Protein AF-A0A6A6KPQ3-F1 (afdb_monomer_lite)

Organism: Hevea brasiliensis (NCBI:txid3981)

InterPro domains:
  IPR010733 Domain of unknown function DUF1308 [PF07000] (27-193)

pLDDT: mean 92.21, std 10.43, range [40.44, 98.69]

Radius of gyration: 16.88 Å; chains: 1; bounding box: 42×34×47 Å

Sequence (196 aa):
MEEDGLCSLISRLNLWSPKVKPDGDLINFDTTALIALVSGISNGCSEKLLATPEIELRQRFKGNFEFVIAQVLSEIQNPIHAELAGVISGKRGMICESVLVEFKELVSLCGGPNEKLRADKILKHLMVVPDSPSERMMWLPTTRKLALKNKVVFGTGDHWHAPTLTANMAFVRAVSQTGMSLSTIAHRPRALTGDY

Foldseek 3Di:
DQPPLLVLLLVQADADDPPDPLPDFEAEEALQNLCLSLAPLLRPCLVVLVVDDLVVLCVLCPVCSVVQNVSSVVCVVPRQSVVCSVVRGPHQYEYEPLRLVVNVVQCVVQNAPRSVVSSVVNVVRYHYDYQDFAPVLVPDDDDPQSHPSVSSRQRVCVVSVHAYEDQSVSNQVVCVVVVDHGRYDHDHGHHHPNND

Structure (mmCIF, N/CA/C/O backbone):
data_AF-A0A6A6KPQ3-F1
#
_entry.id   AF-A0A6A6KPQ3-F1
#
loop_
_atom_site.group_PDB
_atom_site.id
_atom_site.type_symbol
_atom_site.label_atom_id
_atom_site.label_alt_id
_atom_site.label_comp_id
_atom_site.label_asym_id
_atom_site.label_entity_id
_atom_site.label_seq_id
_atom_site.pdbx_PDB_ins_code
_atom_site.Cartn_x
_atom_site.Cartn_y
_atom_site.Cartn_z
_atom_site.occupancy
_atom_site.B_iso_or_equiv
_atom_site.auth_seq_id
_atom_site.auth_comp_id
_atom_site.auth_asym_id
_atom_site.auth_atom_id
_atom_site.pdbx_PDB_model_num
ATOM 1 N N . MET A 1 1 ? -5.631 -7.765 23.197 1.00 40.44 1 MET A N 1
ATOM 2 C CA . MET A 1 1 ? -4.966 -8.700 22.263 1.00 40.44 1 MET A CA 1
ATOM 3 C C . MET A 1 1 ? -5.398 -8.291 20.865 1.00 40.44 1 MET A C 1
ATOM 5 O O . MET A 1 1 ? -6.446 -8.725 20.426 1.00 40.44 1 MET A O 1
ATOM 9 N N . GLU A 1 2 ? -4.666 -7.380 20.226 1.00 48.72 2 GLU A N 1
ATOM 10 C CA . GLU A 1 2 ? -5.028 -6.795 18.913 1.00 48.72 2 GLU A CA 1
ATOM 11 C C . GLU A 1 2 ? -3.843 -6.819 17.922 1.00 48.72 2 GLU A C 1
ATOM 13 O O . GLU A 1 2 ? -3.918 -6.271 16.829 1.00 48.72 2 GLU A O 1
ATOM 18 N N . GLU A 1 3 ? -2.738 -7.488 18.274 1.00 52.97 3 GLU A N 1
ATOM 19 C CA . GLU A 1 3 ? -1.527 -7.571 17.439 1.00 52.97 3 GLU A CA 1
ATOM 20 C C . GLU A 1 3 ? -1.538 -8.723 16.412 1.00 52.97 3 GLU A C 1
ATOM 22 O O . GLU A 1 3 ? -0.592 -8.850 15.639 1.00 52.97 3 GLU A O 1
ATOM 27 N N . ASP A 1 4 ? -2.565 -9.575 16.366 1.00 68.31 4 ASP A N 1
ATOM 28 C CA . ASP A 1 4 ? -2.465 -10.892 15.709 1.00 68.31 4 ASP A CA 1
ATOM 29 C C . ASP A 1 4 ? -2.526 -10.846 14.163 1.00 68.31 4 ASP A C 1
ATOM 31 O O . ASP A 1 4 ? -1.754 -11.519 13.477 1.00 68.31 4 ASP A O 1
ATOM 35 N N . GLY A 1 5 ? -3.370 -9.980 13.585 1.00 78.81 5 GLY A N 1
ATOM 36 C CA . GLY A 1 5 ? -3.649 -9.963 12.138 1.00 78.81 5 GLY A CA 1
ATOM 37 C C . GLY A 1 5 ? -2.429 -9.658 11.260 1.00 78.81 5 GLY A C 1
ATOM 38 O O . GLY A 1 5 ? -2.031 -10.473 10.423 1.00 78.81 5 GLY A O 1
ATOM 39 N N . LEU A 1 6 ? -1.773 -8.512 11.485 1.00 85.06 6 LEU A N 1
ATOM 40 C CA . LEU A 1 6 ? -0.597 -8.124 10.699 1.00 85.06 6 LEU A CA 1
ATOM 41 C C . LEU A 1 6 ? 0.597 -9.056 10.949 1.00 85.06 6 LEU A C 1
ATOM 43 O O . LEU A 1 6 ? 1.355 -9.333 10.024 1.00 85.06 6 LEU A O 1
ATOM 47 N N . CYS A 1 7 ? 0.779 -9.562 12.172 1.00 85.25 7 CYS A N 1
ATOM 48 C CA . CYS A 1 7 ? 1.856 -10.510 12.474 1.00 85.25 7 CYS A CA 1
ATOM 49 C C . CYS A 1 7 ? 1.693 -11.821 11.708 1.00 85.25 7 CYS A C 1
ATOM 51 O O . CYS A 1 7 ? 2.654 -12.301 11.107 1.00 85.25 7 CYS A O 1
ATOM 53 N N . SER A 1 8 ? 0.474 -12.361 11.703 1.00 86.12 8 SER A N 1
ATOM 54 C CA . SER A 1 8 ? 0.101 -13.550 10.936 1.00 86.12 8 SER A CA 1
ATOM 55 C C . SER A 1 8 ? 0.274 -13.343 9.430 1.00 86.12 8 SER A C 1
ATOM 57 O O . SER A 1 8 ? 0.614 -14.267 8.697 1.00 86.12 8 SER A O 1
ATOM 59 N N . LEU A 1 9 ? 0.076 -12.117 8.949 1.00 86.19 9 LEU A N 1
ATOM 60 C CA . LEU A 1 9 ? 0.279 -11.777 7.549 1.00 86.19 9 LEU A CA 1
ATOM 61 C C . LEU A 1 9 ? 1.771 -11.654 7.202 1.00 86.19 9 LEU A C 1
ATOM 63 O O . LEU A 1 9 ? 2.228 -12.230 6.218 1.00 86.19 9 LEU A O 1
ATOM 67 N N . ILE A 1 10 ? 2.554 -10.976 8.043 1.00 87.62 10 ILE A N 1
ATOM 68 C CA . ILE A 1 10 ? 4.007 -10.838 7.880 1.00 87.62 10 ILE A CA 1
ATOM 69 C C . ILE A 1 10 ? 4.707 -12.201 7.916 1.00 87.62 10 ILE A C 1
ATOM 71 O O . ILE A 1 10 ? 5.618 -12.426 7.126 1.00 87.62 10 ILE A O 1
ATOM 75 N N . SER A 1 11 ? 4.275 -13.131 8.774 1.00 87.94 11 SER A N 1
ATOM 76 C CA . SER A 1 11 ? 4.880 -14.469 8.860 1.00 87.94 11 SER A CA 1
ATOM 77 C C . SER A 1 11 ? 4.693 -15.314 7.594 1.00 87.94 11 SER A C 1
ATOM 79 O O . SER A 1 11 ? 5.398 -16.304 7.408 1.00 87.94 11 SER A O 1
ATOM 81 N N . ARG A 1 12 ? 3.768 -14.922 6.708 1.00 87.44 12 ARG A N 1
ATOM 82 C CA . ARG A 1 12 ? 3.546 -15.561 5.404 1.00 87.44 12 ARG A CA 1
ATOM 83 C C . ARG A 1 12 ? 4.466 -15.025 4.308 1.00 87.44 12 ARG A C 1
ATOM 85 O O . ARG A 1 12 ? 4.531 -15.651 3.248 1.00 87.44 12 ARG A O 1
ATOM 92 N N . LEU A 1 13 ? 5.147 -13.898 4.536 1.00 86.88 13 LEU A N 1
ATOM 93 C CA . LEU A 1 13 ? 6.167 -13.383 3.627 1.00 86.88 13 LEU A CA 1
ATOM 94 C C . LEU A 1 13 ? 7.464 -14.167 3.807 1.00 86.88 13 LEU A C 1
ATOM 96 O O . LEU A 1 13 ? 7.941 -14.387 4.920 1.00 86.88 13 LEU A O 1
ATOM 100 N N . ASN A 1 14 ? 8.081 -14.518 2.687 1.00 85.06 14 ASN A N 1
ATOM 101 C CA . ASN A 1 14 ? 9.445 -15.011 2.699 1.00 85.06 14 ASN A CA 1
ATOM 102 C C . ASN A 1 14 ? 10.404 -13.850 2.966 1.00 85.06 14 ASN A C 1
ATOM 104 O O . ASN A 1 14 ? 10.336 -12.803 2.316 1.00 85.06 14 ASN A O 1
ATOM 108 N N . LEU A 1 15 ? 11.331 -14.056 3.902 1.00 78.19 15 LEU A N 1
ATOM 109 C CA . LEU A 1 15 ? 12.410 -13.107 4.143 1.00 78.19 15 LEU A CA 1
ATOM 110 C C . LEU A 1 15 ? 13.301 -13.005 2.905 1.00 78.19 15 LEU A C 1
ATOM 112 O O . LEU A 1 15 ? 13.610 -13.996 2.236 1.00 78.19 15 LEU A O 1
ATOM 116 N N . TRP A 1 16 ? 13.747 -11.787 2.616 1.00 70.19 16 TRP A N 1
ATOM 117 C CA . TRP A 1 16 ? 14.733 -11.576 1.573 1.00 70.19 16 TRP A CA 1
ATOM 118 C C . TRP A 1 16 ? 16.074 -12.209 1.968 1.00 70.19 16 TRP A C 1
ATOM 120 O O . TRP A 1 16 ? 16.610 -11.948 3.044 1.00 70.19 16 TRP A O 1
ATOM 130 N N . SER A 1 17 ? 16.636 -13.012 1.064 1.00 67.56 17 SER A N 1
ATOM 131 C CA . SER A 1 17 ? 17.997 -13.532 1.167 1.00 67.56 17 SER A CA 1
ATOM 132 C C . SER A 1 17 ? 18.764 -13.166 -0.105 1.00 67.56 17 SER A C 1
ATOM 134 O O . SER A 1 17 ? 18.315 -13.539 -1.192 1.00 67.56 17 SER A O 1
ATOM 136 N N . PRO A 1 18 ? 19.945 -12.522 -0.002 1.00 62.44 18 PRO A N 1
ATOM 137 C CA . PRO A 1 18 ? 20.783 -12.178 -1.158 1.00 62.44 18 PRO A CA 1
ATOM 138 C C . PRO A 1 18 ? 21.225 -13.390 -1.994 1.00 62.44 18 PRO A C 1
ATOM 140 O O . PRO A 1 18 ? 21.742 -13.229 -3.093 1.00 62.44 18 PRO A O 1
ATOM 143 N N . LYS A 1 19 ? 21.065 -14.610 -1.460 1.00 60.22 19 LYS A N 1
ATOM 144 C CA . LYS A 1 19 ? 21.479 -15.869 -2.094 1.00 60.22 19 LYS A CA 1
ATOM 145 C C . LYS A 1 19 ? 20.408 -16.485 -3.003 1.00 60.22 19 LYS A C 1
ATOM 147 O O . LYS A 1 19 ? 20.700 -17.461 -3.687 1.00 60.22 19 LYS A O 1
ATOM 152 N N . VAL A 1 20 ? 19.177 -15.968 -2.993 1.00 59.72 20 VAL A N 1
ATOM 153 C CA . VAL A 1 20 ? 18.042 -16.548 -3.729 1.00 59.72 20 VAL A CA 1
ATOM 154 C C . VAL A 1 20 ? 17.792 -15.740 -4.995 1.00 59.72 20 VAL A C 1
ATOM 156 O O . VAL A 1 20 ? 17.481 -14.550 -4.915 1.00 59.72 20 VAL A O 1
ATOM 159 N N . LYS A 1 21 ? 17.885 -16.392 -6.163 1.00 56.91 21 LYS A N 1
ATOM 160 C CA . LYS A 1 21 ? 17.572 -15.759 -7.451 1.00 56.91 21 LYS A CA 1
ATOM 161 C C . LYS A 1 21 ? 16.176 -15.111 -7.410 1.00 56.91 21 LYS A C 1
ATOM 163 O O . LYS A 1 21 ? 15.262 -15.670 -6.796 1.00 56.91 21 LYS A O 1
ATOM 168 N N . PRO A 1 22 ? 15.982 -13.942 -8.036 1.00 56.12 22 PRO A N 1
ATOM 169 C CA . PRO A 1 22 ? 14.694 -13.250 -8.090 1.00 56.12 22 PRO A CA 1
ATOM 170 C C . PRO A 1 22 ? 13.671 -13.924 -9.027 1.00 56.12 22 PRO A C 1
ATOM 172 O O . PRO A 1 22 ? 12.802 -13.247 -9.562 1.00 56.12 22 PRO A O 1
ATOM 175 N N . ASP A 1 23 ? 13.733 -15.245 -9.228 1.00 55.34 23 ASP A N 1
ATOM 176 C CA . ASP A 1 23 ? 12.750 -15.937 -10.062 1.00 55.34 23 ASP A CA 1
ATOM 177 C C . ASP A 1 23 ? 11.392 -16.002 -9.336 1.00 55.34 23 ASP A C 1
ATOM 179 O O . ASP A 1 23 ? 11.279 -16.526 -8.227 1.00 55.34 23 ASP A O 1
ATOM 183 N N . GLY A 1 24 ? 10.366 -15.425 -9.970 1.00 61.06 24 GLY A N 1
ATOM 184 C CA . GLY A 1 24 ? 8.941 -15.762 -9.826 1.00 61.06 24 GLY A CA 1
ATOM 185 C C . GLY A 1 24 ? 8.162 -15.281 -8.593 1.00 61.06 24 GLY A C 1
ATOM 186 O O . GLY A 1 24 ? 6.943 -15.146 -8.682 1.00 61.06 24 GLY A O 1
ATOM 187 N N . ASP A 1 25 ? 8.821 -14.977 -7.473 1.00 85.31 25 ASP A N 1
ATOM 188 C CA . ASP A 1 25 ? 8.142 -14.816 -6.172 1.00 85.31 25 ASP A CA 1
ATOM 189 C C . ASP A 1 25 ? 8.323 -13.436 -5.525 1.00 85.31 25 ASP A C 1
ATOM 191 O O . ASP A 1 25 ? 8.609 -13.331 -4.330 1.00 85.31 25 ASP A O 1
ATOM 195 N N . LEU A 1 26 ? 8.169 -12.362 -6.302 1.00 93.25 26 LEU A N 1
ATOM 196 C CA . LEU A 1 26 ? 8.189 -10.986 -5.797 1.00 93.25 26 LEU A CA 1
ATOM 197 C C . LEU A 1 26 ? 6.808 -10.335 -5.886 1.00 93.25 26 LEU A C 1
ATOM 199 O O . LEU A 1 26 ? 6.065 -10.561 -6.836 1.00 93.25 26 LEU A O 1
ATOM 203 N N . ILE A 1 27 ? 6.484 -9.493 -4.907 1.00 96.31 27 ILE A N 1
ATOM 204 C CA . ILE A 1 27 ? 5.380 -8.529 -4.975 1.00 96.31 27 ILE A CA 1
ATOM 205 C C . ILE A 1 27 ? 5.935 -7.144 -4.684 1.00 96.31 27 ILE A C 1
ATOM 207 O O . ILE A 1 27 ? 6.594 -6.937 -3.664 1.00 96.31 27 ILE A O 1
ATOM 211 N N . ASN A 1 28 ? 5.615 -6.195 -5.559 1.00 97.88 28 ASN A N 1
ATOM 212 C CA . ASN A 1 28 ? 5.884 -4.783 -5.339 1.00 97.88 28 ASN A CA 1
ATOM 213 C C . ASN A 1 28 ? 4.714 -4.161 -4.569 1.00 97.88 28 ASN A C 1
ATOM 215 O O . ASN A 1 28 ? 3.586 -4.153 -5.059 1.00 97.88 28 ASN A O 1
ATOM 219 N N . PHE A 1 29 ? 4.958 -3.661 -3.364 1.00 98.44 29 PHE A N 1
ATOM 220 C CA . PHE A 1 29 ? 3.943 -2.967 -2.577 1.00 98.44 29 PHE A CA 1
ATOM 221 C C . PHE A 1 29 ? 3.969 -1.485 -2.942 1.00 98.44 29 PHE A C 1
ATOM 223 O O . PHE A 1 29 ? 4.997 -0.826 -2.791 1.00 98.44 29 PHE A O 1
ATOM 230 N N . ASP A 1 30 ? 2.845 -0.940 -3.405 1.00 98.31 30 ASP A N 1
ATOM 231 C CA . ASP A 1 30 ? 2.715 0.511 -3.490 1.00 98.31 30 ASP A CA 1
ATOM 232 C C . ASP A 1 30 ? 2.373 1.118 -2.119 1.00 98.31 30 ASP A C 1
ATOM 234 O O . ASP A 1 30 ? 2.074 0.420 -1.142 1.00 98.31 30 ASP A O 1
ATOM 238 N N . THR A 1 31 ? 2.387 2.447 -2.042 1.00 98.44 31 THR A N 1
ATOM 239 C CA . THR A 1 31 ? 2.051 3.175 -0.814 1.00 98.44 31 THR A CA 1
ATOM 240 C C . THR A 1 31 ? 0.657 2.809 -0.292 1.00 98.44 31 THR A C 1
ATOM 242 O O . THR A 1 31 ? 0.463 2.674 0.914 1.00 98.44 31 THR A O 1
ATOM 245 N N . THR A 1 32 ? -0.325 2.599 -1.174 1.00 98.38 32 THR A N 1
ATOM 246 C CA . THR A 1 32 ? -1.698 2.269 -0.763 1.00 98.38 32 THR A CA 1
ATOM 247 C C . THR A 1 32 ? -1.807 0.877 -0.145 1.00 98.38 32 THR A C 1
ATOM 249 O O . THR A 1 32 ? -2.576 0.699 0.801 1.00 98.38 32 THR A O 1
ATOM 252 N N . ALA A 1 33 ? -1.001 -0.079 -0.611 1.00 98.31 33 ALA A N 1
ATOM 253 C CA . ALA A 1 33 ? -0.916 -1.416 -0.042 1.00 98.31 33 ALA A CA 1
ATOM 254 C C . ALA A 1 33 ? -0.321 -1.382 1.365 1.00 98.31 33 ALA A C 1
ATOM 256 O O . ALA A 1 33 ? -0.892 -1.970 2.283 1.00 98.31 33 ALA A O 1
ATOM 257 N N . LEU A 1 34 ? 0.771 -0.638 1.572 1.00 98.38 34 LEU A N 1
ATOM 258 C CA . LEU A 1 34 ? 1.358 -0.487 2.905 1.00 98.38 34 LEU A CA 1
ATOM 259 C C . LEU A 1 34 ? 0.383 0.177 3.885 1.00 98.38 34 LEU A C 1
ATOM 261 O O . LEU A 1 34 ? 0.208 -0.315 4.999 1.00 98.38 34 LEU A O 1
ATOM 265 N N . ILE A 1 35 ? -0.309 1.240 3.459 1.00 98.31 35 ILE A N 1
ATOM 266 C CA . ILE A 1 35 ? -1.351 1.896 4.265 1.00 98.31 35 ILE A CA 1
ATOM 267 C C . ILE A 1 35 ? -2.465 0.908 4.619 1.00 98.31 35 ILE A C 1
ATOM 269 O O . ILE A 1 35 ? -2.893 0.856 5.769 1.00 98.31 35 ILE A O 1
ATOM 273 N N . ALA A 1 36 ? -2.906 0.082 3.671 1.00 97.69 36 ALA A N 1
ATOM 274 C CA . ALA A 1 36 ? -3.923 -0.927 3.928 1.00 97.69 36 ALA A CA 1
ATOM 275 C C . ALA A 1 36 ? -3.493 -1.997 4.931 1.00 97.69 36 ALA A C 1
ATOM 277 O O . ALA A 1 36 ? -4.320 -2.428 5.734 1.00 97.69 36 ALA A O 1
ATOM 278 N N . LEU A 1 37 ? -2.218 -2.385 4.940 1.00 96.81 37 LEU A N 1
ATOM 279 C CA . LEU A 1 37 ? -1.697 -3.329 5.925 1.00 96.81 37 LEU A CA 1
ATOM 280 C C . LEU A 1 37 ? -1.682 -2.749 7.339 1.00 96.81 37 LEU A C 1
ATOM 282 O O . LEU A 1 37 ? -2.021 -3.461 8.286 1.00 96.81 37 LEU A O 1
ATOM 286 N N . VAL A 1 38 ? -1.299 -1.479 7.487 1.00 97.31 38 VAL A N 1
ATOM 287 C CA . VAL A 1 38 ? -1.055 -0.870 8.806 1.00 97.31 38 VAL A CA 1
ATOM 288 C C . VAL A 1 38 ? -2.223 -0.060 9.351 1.00 97.31 38 VAL A C 1
ATOM 290 O O . VAL A 1 38 ? -2.214 0.240 10.540 1.00 97.31 38 VAL A O 1
ATOM 293 N N . SER A 1 39 ? -3.212 0.283 8.526 1.00 96.88 39 SER A N 1
ATOM 294 C CA . SER A 1 39 ? -4.388 1.069 8.913 1.00 96.88 39 SER A CA 1
ATOM 295 C C . SER A 1 39 ? -5.098 0.486 10.132 1.00 96.88 39 SER A C 1
ATOM 297 O O . SER A 1 39 ?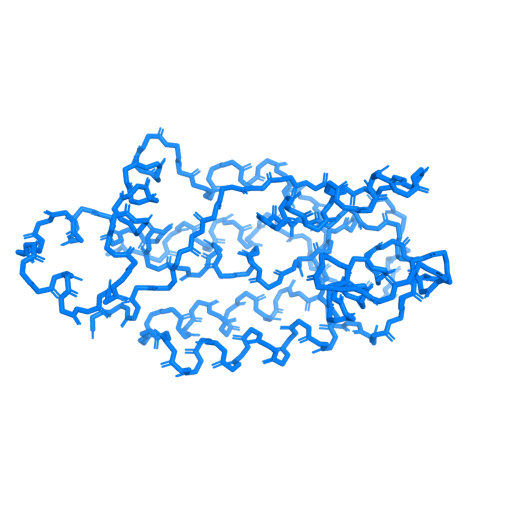 -5.300 -0.728 10.210 1.00 96.88 39 SER A O 1
ATOM 299 N N . GLY A 1 40 ? -5.545 1.346 11.047 1.00 95.81 40 GLY A N 1
ATOM 300 C CA . GLY A 1 40 ? -6.408 0.932 12.155 1.00 95.81 40 GLY A CA 1
ATOM 301 C C . GLY A 1 40 ? -7.676 0.203 11.703 1.00 95.81 40 GLY A C 1
ATOM 302 O O . GLY A 1 40 ? -8.101 -0.740 12.369 1.00 95.81 40 GLY A O 1
ATOM 303 N N . ILE A 1 41 ? -8.241 0.567 10.541 1.00 95.69 41 ILE A N 1
ATOM 304 C CA . ILE A 1 41 ? -9.431 -0.087 9.966 1.00 95.69 41 ILE A CA 1
ATOM 305 C C . ILE A 1 41 ? -9.178 -1.591 9.834 1.00 95.69 41 ILE A C 1
ATOM 307 O O . ILE A 1 41 ? -9.948 -2.391 10.363 1.00 95.69 41 ILE A O 1
ATOM 311 N N . SER A 1 42 ? -8.055 -1.952 9.209 1.00 95.69 42 SER A N 1
ATOM 312 C CA . SER A 1 42 ? -7.627 -3.332 8.952 1.00 95.69 42 SER A CA 1
ATOM 313 C C . SER A 1 42 ? -7.098 -4.066 10.188 1.00 95.69 42 SER A C 1
ATOM 315 O O . SER A 1 42 ? -6.760 -5.241 10.109 1.00 95.69 42 SER A O 1
ATOM 317 N N . ASN A 1 43 ? -6.942 -3.369 11.315 1.00 94.75 43 ASN A N 1
ATOM 318 C CA . ASN A 1 43 ? -6.285 -3.874 12.521 1.00 94.75 43 ASN A CA 1
ATOM 319 C C . ASN A 1 43 ? -7.184 -3.705 13.759 1.00 94.75 43 ASN A C 1
ATOM 321 O O . ASN A 1 43 ? -6.710 -3.341 14.830 1.00 94.75 43 ASN A O 1
ATOM 325 N N . GLY A 1 44 ? -8.489 -3.949 13.601 1.00 90.19 44 GLY A N 1
ATOM 326 C CA . GLY A 1 44 ? -9.433 -4.071 14.720 1.00 90.19 44 GLY A CA 1
ATOM 327 C C . GLY A 1 44 ? -10.177 -2.793 15.121 1.00 90.19 44 GLY A C 1
ATOM 328 O O . GLY A 1 44 ? -11.165 -2.875 15.841 1.00 90.19 44 GLY A O 1
ATOM 329 N N . CYS A 1 45 ? -9.826 -1.613 14.596 1.00 92.44 45 CYS A N 1
ATOM 330 C CA . CYS A 1 45 ? -10.509 -0.370 14.996 1.00 92.44 45 CYS A CA 1
ATOM 331 C C . CYS A 1 45 ? -11.899 -0.176 14.363 1.00 92.44 45 CYS A C 1
ATOM 333 O O . CYS A 1 45 ? -12.566 0.812 14.665 1.00 92.44 45 CYS A O 1
ATOM 335 N N . SER A 1 46 ? -12.350 -1.083 13.491 1.00 92.81 46 SER A N 1
ATOM 336 C CA . SER A 1 46 ? -13.604 -0.937 12.738 1.00 92.81 46 SER A CA 1
ATOM 337 C C . SER A 1 46 ? -14.839 -0.764 13.636 1.00 92.81 46 SER A C 1
ATOM 339 O O . SER A 1 46 ? -15.605 0.179 13.444 1.00 92.81 46 SER A O 1
ATOM 341 N N . GLU A 1 47 ? -15.014 -1.603 14.661 1.00 92.38 47 GLU A N 1
ATOM 342 C CA . GLU A 1 47 ? -16.154 -1.497 15.590 1.00 92.38 47 GLU A CA 1
ATOM 343 C C . GLU A 1 47 ? -16.107 -0.203 16.406 1.00 92.38 47 GLU A C 1
ATOM 345 O O . GLU A 1 47 ? -17.110 0.495 16.552 1.00 92.38 47 GLU A O 1
ATOM 350 N N . LYS A 1 48 ? -14.916 0.162 16.891 1.00 92.44 48 LYS A N 1
ATOM 351 C CA . LYS A 1 48 ? -14.717 1.371 17.692 1.00 92.44 48 LYS A CA 1
ATOM 352 C C . LYS A 1 48 ? -14.965 2.643 16.872 1.00 92.44 48 LYS A C 1
ATOM 354 O O . LYS A 1 48 ? -15.514 3.609 17.399 1.00 92.44 48 LYS A O 1
ATOM 359 N N . LEU A 1 49 ? -14.618 2.642 15.582 1.00 93.25 49 LEU A N 1
ATOM 360 C CA . LEU A 1 49 ? -14.974 3.715 14.651 1.00 93.25 49 LEU A CA 1
ATOM 361 C C . LEU A 1 49 ? -16.491 3.821 14.474 1.00 93.25 49 LEU A C 1
ATOM 363 O O . LEU A 1 49 ? -17.008 4.927 14.545 1.00 93.25 49 LEU A O 1
ATOM 367 N N . LEU A 1 50 ? -17.214 2.708 14.313 1.00 94.19 50 LEU A N 1
ATOM 368 C CA . LEU A 1 50 ? -18.681 2.735 14.198 1.00 94.19 50 LEU A CA 1
ATOM 369 C C . LEU A 1 50 ? -19.388 3.156 15.493 1.00 94.19 50 LEU A C 1
ATOM 371 O O . LEU A 1 50 ? -20.467 3.737 15.436 1.00 94.19 50 LEU A O 1
ATOM 375 N N . ALA A 1 51 ? -18.784 2.887 16.650 1.00 94.44 51 ALA A N 1
ATOM 376 C CA . ALA A 1 51 ? -19.300 3.320 17.946 1.00 94.44 51 ALA A CA 1
ATOM 377 C C . ALA A 1 51 ? -19.007 4.802 18.262 1.00 94.44 51 ALA A C 1
ATOM 379 O O . ALA A 1 51 ? -19.581 5.354 19.200 1.00 94.44 51 ALA A O 1
ATOM 380 N N . THR A 1 52 ? -18.107 5.450 17.515 1.00 93.94 52 THR A N 1
ATOM 381 C CA . THR A 1 52 ? -17.750 6.859 17.732 1.00 93.94 52 THR A CA 1
ATOM 382 C C . THR A 1 52 ? -18.871 7.771 17.207 1.00 93.94 52 THR A C 1
ATOM 384 O O . THR A 1 52 ? -19.348 7.549 16.091 1.00 93.94 52 THR A O 1
ATOM 387 N N . PRO A 1 53 ? -19.293 8.817 17.946 1.00 95.50 53 PRO A N 1
ATOM 388 C CA . PRO A 1 53 ? -20.321 9.743 17.477 1.00 95.50 53 PRO A CA 1
ATOM 389 C C . PRO A 1 53 ? -19.992 10.348 16.105 1.00 95.50 53 PRO A C 1
ATOM 391 O O . PRO A 1 53 ? -18.886 10.836 15.869 1.00 95.50 53 PRO A O 1
ATOM 394 N N . GLU A 1 54 ? -20.977 10.386 15.204 1.00 94.00 54 GLU A N 1
ATOM 395 C CA . GLU A 1 54 ? -20.797 10.874 13.829 1.00 94.00 54 GLU A CA 1
ATOM 396 C C . GLU A 1 54 ? -20.200 12.288 13.772 1.00 94.00 54 GLU A C 1
ATOM 398 O O . GLU A 1 54 ? -19.356 12.574 12.922 1.00 94.00 54 GLU A O 1
ATOM 403 N N . ILE A 1 55 ? -20.594 13.171 14.696 1.00 94.00 55 ILE A N 1
ATOM 404 C CA . ILE A 1 55 ? -20.067 14.539 14.769 1.00 94.00 55 ILE A CA 1
ATOM 405 C C . ILE A 1 55 ? -18.545 14.561 14.961 1.00 94.00 55 ILE A C 1
ATOM 407 O O . ILE A 1 55 ? -17.859 15.344 14.304 1.00 94.00 55 ILE A O 1
ATOM 411 N N . GLU A 1 56 ? -18.004 13.669 15.789 1.00 93.12 56 GLU A N 1
ATOM 412 C CA . GLU A 1 56 ? -16.566 13.556 16.037 1.00 93.12 56 GLU A CA 1
ATOM 413 C C . GLU A 1 56 ? -15.851 12.993 14.805 1.00 93.12 56 GLU A C 1
ATOM 415 O O . GLU A 1 56 ? -14.829 13.525 14.365 1.00 93.12 56 GLU A O 1
ATOM 420 N N . LEU A 1 57 ? -16.431 11.969 14.174 1.00 91.88 57 LEU A N 1
ATOM 421 C CA . LEU A 1 57 ? -15.883 11.374 12.956 1.00 91.88 57 LEU A CA 1
ATOM 422 C C . LEU A 1 57 ? -15.872 12.364 11.787 1.00 91.88 57 LEU A C 1
ATOM 424 O O . LEU A 1 57 ? -14.894 12.417 11.043 1.00 91.88 57 LEU A O 1
ATOM 428 N N . ARG A 1 58 ? -16.910 13.193 11.630 1.00 93.06 58 ARG A N 1
ATOM 429 C CA . ARG A 1 58 ? -16.952 14.250 10.606 1.00 93.06 58 ARG A CA 1
ATOM 430 C C . ARG A 1 58 ? -15.946 15.364 10.882 1.00 93.06 58 ARG A C 1
ATOM 432 O O . ARG A 1 58 ? -15.362 15.898 9.938 1.00 93.06 58 ARG A O 1
ATOM 439 N N . GLN A 1 59 ? -15.723 15.708 12.151 1.00 91.19 59 GLN A N 1
ATOM 440 C CA . GLN A 1 59 ? -14.690 16.670 12.542 1.00 91.19 59 GLN A CA 1
ATOM 441 C C . GLN A 1 59 ? -13.279 16.139 12.283 1.00 91.19 59 GLN A C 1
ATOM 443 O O . GLN A 1 59 ? -12.410 16.917 11.888 1.00 91.19 59 GLN A O 1
ATOM 448 N N . ARG A 1 60 ? -13.055 14.836 12.473 1.00 88.19 60 ARG A N 1
ATOM 449 C CA . ARG A 1 60 ? -11.767 14.175 12.237 1.00 88.19 60 ARG A CA 1
ATOM 450 C C . ARG A 1 60 ? -11.500 13.957 10.750 1.00 88.19 60 ARG A C 1
ATOM 452 O O . ARG A 1 60 ? -10.489 14.403 10.218 1.00 88.19 60 ARG A O 1
ATOM 459 N N . PHE A 1 61 ? -12.431 13.314 10.056 1.00 90.12 61 PHE A N 1
ATOM 460 C CA . PHE A 1 61 ? -12.322 12.949 8.646 1.00 90.12 61 PHE A CA 1
ATOM 461 C C . PHE A 1 61 ? -12.994 13.999 7.754 1.00 90.12 61 PHE A C 1
ATOM 463 O O . PHE A 1 61 ? -13.866 13.678 6.941 1.00 90.12 61 PHE A O 1
ATOM 470 N N . LYS A 1 62 ? -12.608 15.274 7.908 1.00 87.31 62 LYS A N 1
ATOM 471 C CA . LYS A 1 62 ? -13.221 16.398 7.176 1.00 87.31 62 LYS A CA 1
ATOM 472 C C . LYS A 1 62 ? -13.208 16.138 5.669 1.00 87.31 62 LYS A C 1
ATOM 474 O O . LYS A 1 62 ? -12.153 15.931 5.076 1.00 87.31 62 LYS A O 1
ATOM 479 N N . GLY A 1 63 ? -14.395 16.127 5.061 1.00 87.94 63 GLY A N 1
ATOM 480 C CA . GLY A 1 63 ? -14.585 15.856 3.630 1.00 87.94 63 GLY A CA 1
ATOM 481 C C . GLY A 1 63 ? -14.419 14.391 3.202 1.00 87.94 63 GLY A C 1
ATOM 482 O O . GLY A 1 63 ? -14.714 14.076 2.057 1.00 87.94 63 GLY A O 1
ATOM 483 N N . ASN A 1 64 ? -14.005 13.495 4.105 1.00 91.50 64 ASN A N 1
ATOM 484 C CA . ASN A 1 64 ? -13.726 12.084 3.817 1.00 91.50 64 ASN A CA 1
ATOM 485 C C . ASN A 1 64 ? -14.557 11.101 4.659 1.00 91.50 64 ASN A C 1
ATOM 487 O O . ASN A 1 64 ? -14.407 9.896 4.478 1.00 91.50 64 ASN A O 1
ATOM 491 N N . PHE A 1 65 ? -15.426 11.584 5.555 1.00 92.94 65 PHE A N 1
ATOM 492 C CA . PHE A 1 65 ? -16.238 10.755 6.456 1.00 92.94 65 PHE A CA 1
ATOM 493 C C . PHE A 1 65 ? -16.922 9.580 5.742 1.00 92.94 65 PHE A C 1
ATOM 495 O O . PHE A 1 65 ? -16.663 8.431 6.086 1.00 92.94 65 PHE A O 1
ATOM 502 N N . GLU A 1 66 ? -17.712 9.852 4.698 1.00 94.81 66 GLU A N 1
ATOM 503 C CA . GLU A 1 66 ? -18.452 8.807 3.971 1.00 94.81 66 GLU A CA 1
ATOM 504 C C . GLU A 1 66 ? -17.513 7.752 3.368 1.00 94.81 66 GLU A C 1
ATOM 506 O O . GLU A 1 66 ? -17.798 6.556 3.378 1.00 94.81 66 GLU A O 1
ATOM 511 N N . PHE A 1 67 ? -16.347 8.185 2.880 1.00 94.25 67 PHE A N 1
ATOM 512 C CA . PHE A 1 67 ? -15.348 7.293 2.302 1.00 94.25 67 PHE A CA 1
ATOM 513 C C . PHE A 1 67 ? -14.690 6.406 3.364 1.00 94.25 67 PHE A C 1
ATOM 515 O O . PHE A 1 67 ? -14.506 5.214 3.131 1.00 94.25 67 PHE A O 1
ATOM 522 N N . VAL A 1 68 ? -14.373 6.959 4.538 1.00 95.00 68 VAL A N 1
ATOM 523 C CA . VAL A 1 68 ? -13.812 6.192 5.660 1.00 95.00 68 VAL A CA 1
ATOM 524 C C . VAL A 1 68 ? -14.833 5.180 6.181 1.00 95.00 68 VAL A C 1
ATOM 526 O O . VAL A 1 68 ? -14.493 4.010 6.340 1.00 95.00 68 VAL A O 1
ATOM 529 N N . ILE A 1 69 ? -16.095 5.576 6.365 1.00 96.25 69 ILE A N 1
ATOM 530 C CA . ILE A 1 69 ? -17.155 4.660 6.812 1.00 96.25 69 ILE A CA 1
ATOM 531 C C . ILE A 1 69 ? -17.392 3.540 5.798 1.00 96.25 69 ILE A C 1
ATOM 533 O O . ILE A 1 69 ? -17.482 2.376 6.185 1.00 96.25 69 ILE A O 1
ATOM 537 N N . ALA A 1 70 ? -17.399 3.843 4.497 1.00 97.06 70 ALA A N 1
ATOM 538 C CA . ALA A 1 70 ? -17.502 2.815 3.465 1.00 97.06 70 ALA A CA 1
ATOM 539 C C . ALA A 1 70 ? -16.359 1.785 3.548 1.00 97.06 70 ALA A C 1
ATOM 541 O O . ALA A 1 70 ? -16.584 0.591 3.351 1.00 97.06 70 ALA A O 1
ATOM 542 N N . GLN A 1 71 ? -15.137 2.217 3.876 1.00 97.06 71 GLN A N 1
ATOM 543 C CA . GLN A 1 71 ? -14.009 1.305 4.078 1.00 97.06 71 GLN A CA 1
ATOM 544 C C . GLN A 1 71 ? -14.153 0.455 5.340 1.00 97.06 71 GLN A C 1
ATOM 546 O O . GLN A 1 71 ? -13.847 -0.733 5.280 1.00 97.06 71 GLN A O 1
ATOM 551 N N . VAL A 1 72 ? -14.642 1.030 6.443 1.00 96.94 72 VAL A N 1
ATOM 552 C CA . VAL A 1 72 ? -14.919 0.304 7.694 1.00 96.94 72 VAL A CA 1
ATOM 553 C C . VAL A 1 72 ? -15.957 -0.794 7.464 1.00 96.94 72 VAL A C 1
ATOM 555 O O . VAL A 1 72 ? -15.712 -1.957 7.775 1.00 96.94 72 VAL A O 1
ATOM 558 N N . LEU A 1 73 ? -17.083 -0.458 6.830 1.00 97.19 73 LEU A N 1
ATOM 559 C CA . LEU A 1 73 ? -18.118 -1.436 6.486 1.00 97.19 73 LEU A CA 1
ATOM 560 C C . LEU A 1 73 ? -17.585 -2.518 5.537 1.00 97.19 73 LEU A C 1
ATOM 562 O O . LEU A 1 73 ? -17.913 -3.695 5.681 1.00 97.19 73 LEU A O 1
ATOM 566 N N . SER A 1 74 ? -16.732 -2.131 4.584 1.00 96.88 74 SER A N 1
ATOM 567 C CA . SER A 1 74 ? -16.084 -3.077 3.676 1.00 96.88 74 SER A CA 1
ATOM 568 C C . SER A 1 74 ? -15.144 -4.037 4.413 1.00 96.88 74 SER A C 1
ATOM 570 O O . SER A 1 74 ? -15.109 -5.218 4.070 1.00 96.88 74 SER A O 1
ATOM 572 N N . GLU A 1 75 ? -14.391 -3.560 5.405 1.00 97.06 75 GLU A N 1
ATOM 573 C CA . GLU A 1 75 ? -13.481 -4.384 6.210 1.00 97.06 75 GLU A CA 1
ATOM 574 C C . GLU A 1 75 ? -14.229 -5.412 7.060 1.00 97.06 75 GLU A C 1
ATOM 576 O O . GLU A 1 75 ? -13.822 -6.568 7.101 1.00 97.06 75 GLU A O 1
ATOM 581 N N . ILE A 1 76 ? -15.357 -5.025 7.662 1.00 95.81 76 ILE A N 1
ATOM 582 C CA . ILE A 1 76 ? -16.201 -5.944 8.443 1.00 95.81 76 ILE A CA 1
ATOM 583 C C . ILE A 1 76 ? -16.717 -7.094 7.571 1.00 95.81 76 ILE A C 1
ATOM 585 O O . ILE A 1 76 ? -16.737 -8.242 8.004 1.00 95.81 76 ILE A O 1
ATOM 589 N N . GLN A 1 77 ? -17.133 -6.798 6.336 1.00 95.25 77 GLN A N 1
ATOM 590 C CA . GLN A 1 77 ? -17.650 -7.822 5.424 1.00 95.25 77 GLN A CA 1
ATOM 591 C C . GLN A 1 77 ? -16.546 -8.725 4.878 1.00 95.25 77 GLN A C 1
ATOM 593 O O . GLN A 1 77 ? -16.733 -9.931 4.754 1.00 95.25 77 GLN A O 1
ATOM 598 N N . ASN A 1 78 ? -15.412 -8.132 4.509 1.00 94.06 78 ASN A N 1
ATOM 599 C CA . ASN A 1 78 ? -14.281 -8.845 3.941 1.00 94.06 78 ASN A CA 1
ATOM 600 C C . ASN A 1 78 ? -13.007 -8.260 4.564 1.00 94.06 78 ASN A C 1
ATOM 602 O O . ASN A 1 78 ? -12.613 -7.151 4.187 1.00 94.06 78 ASN A O 1
ATOM 606 N N . PRO A 1 79 ? -12.358 -8.956 5.506 1.00 94.94 79 PRO A N 1
ATOM 607 C CA . PRO A 1 79 ? -11.127 -8.468 6.111 1.00 94.94 79 PRO A CA 1
ATOM 608 C C . PRO A 1 79 ? -9.975 -8.451 5.106 1.00 94.94 79 PRO A C 1
ATOM 610 O O . PRO A 1 79 ? -9.683 -9.462 4.460 1.00 94.94 79 PRO A O 1
ATOM 613 N N . ILE A 1 80 ? -9.294 -7.315 4.958 1.00 95.19 80 ILE A N 1
ATOM 614 C CA . ILE A 1 80 ? -8.261 -7.167 3.925 1.00 95.19 80 ILE A CA 1
ATOM 615 C C . ILE A 1 80 ? -7.040 -8.045 4.201 1.00 95.19 80 ILE A C 1
ATOM 617 O O . ILE A 1 80 ? -6.420 -8.547 3.267 1.00 95.19 80 ILE A O 1
ATOM 621 N N . HIS A 1 81 ? -6.705 -8.298 5.469 1.00 94.56 81 HIS A N 1
ATOM 622 C CA . HIS A 1 81 ? -5.613 -9.217 5.800 1.00 94.56 81 HIS A CA 1
ATOM 623 C C . HIS A 1 81 ? -5.914 -10.646 5.348 1.00 94.56 81 HIS A C 1
ATOM 625 O O . HIS A 1 81 ? -5.012 -11.323 4.867 1.00 94.56 81 HIS A O 1
ATOM 631 N N . ALA A 1 82 ? -7.169 -11.099 5.429 1.00 92.31 82 ALA A N 1
ATOM 632 C CA . ALA A 1 82 ? -7.548 -12.425 4.946 1.00 92.31 82 ALA A CA 1
ATOM 633 C C . ALA A 1 82 ? -7.395 -12.535 3.419 1.00 92.31 82 ALA A C 1
ATOM 635 O O . ALA A 1 82 ? -6.838 -13.516 2.926 1.00 92.31 82 ALA A O 1
ATOM 636 N N . GLU A 1 83 ? -7.813 -11.505 2.677 1.00 91.69 83 GLU A N 1
ATOM 637 C CA . GLU A 1 83 ? -7.635 -11.439 1.219 1.00 91.69 83 GLU A CA 1
ATOM 638 C C . GLU A 1 83 ? -6.151 -11.421 0.827 1.00 91.69 83 GLU A C 1
ATOM 640 O O . GLU A 1 83 ? -5.702 -12.197 -0.020 1.00 91.69 83 GLU A O 1
ATOM 645 N N . LEU A 1 84 ? -5.363 -10.558 1.473 1.00 92.75 84 LEU A N 1
ATOM 646 C CA . LEU A 1 84 ? -3.949 -10.389 1.153 1.00 92.75 84 LEU A CA 1
ATOM 647 C C . LEU A 1 84 ? -3.096 -11.580 1.594 1.00 92.75 84 LEU A C 1
ATOM 649 O O . LEU A 1 84 ? -2.069 -11.847 0.974 1.00 92.75 84 LEU A O 1
ATOM 653 N N . ALA A 1 85 ? -3.521 -12.339 2.603 1.00 91.56 85 ALA A N 1
ATOM 654 C CA . ALA A 1 85 ? -2.795 -13.511 3.067 1.00 91.56 85 ALA A CA 1
ATOM 655 C C . ALA A 1 85 ? -2.603 -14.563 1.962 1.00 91.56 85 ALA A C 1
ATOM 657 O O . ALA A 1 85 ? -1.530 -15.157 1.886 1.00 91.56 85 ALA A O 1
ATOM 658 N N . GLY A 1 86 ? -3.601 -14.780 1.096 1.00 87.56 86 GLY A N 1
ATOM 659 C CA . GLY A 1 86 ? -3.471 -15.684 -0.055 1.00 87.56 86 GLY A CA 1
ATOM 660 C C . GLY A 1 86 ? -2.569 -15.119 -1.154 1.00 87.56 86 GLY A C 1
ATOM 661 O O . GLY A 1 86 ? -1.827 -15.858 -1.794 1.00 87.56 86 GLY A O 1
ATOM 662 N N . VAL A 1 87 ? -2.590 -13.797 -1.332 1.00 89.69 87 VAL A N 1
ATOM 663 C CA . VAL A 1 87 ? -1.783 -13.093 -2.333 1.00 89.69 87 VAL A CA 1
ATOM 664 C C . VAL A 1 87 ? -0.296 -13.159 -2.004 1.00 89.69 87 VAL A C 1
ATOM 666 O O . VAL A 1 87 ? 0.510 -13.403 -2.899 1.00 89.69 87 VAL A O 1
ATOM 669 N N . ILE A 1 88 ? 0.075 -12.928 -0.743 1.00 91.19 88 ILE A N 1
ATOM 670 C CA . ILE A 1 88 ? 1.478 -12.738 -0.353 1.00 91.19 88 ILE A CA 1
ATOM 671 C C . ILE A 1 88 ? 2.153 -14.007 0.172 1.00 91.19 88 ILE A C 1
ATOM 673 O O . ILE A 1 88 ? 3.368 -14.006 0.368 1.00 91.19 88 ILE A O 1
ATOM 677 N N . SER A 1 89 ? 1.391 -15.072 0.434 1.00 90.94 89 SER A N 1
ATOM 678 C CA . SER A 1 89 ? 1.937 -16.289 1.033 1.00 90.94 89 SER A CA 1
ATOM 679 C C . SER A 1 89 ? 3.027 -16.904 0.159 1.00 90.94 89 SER A C 1
ATOM 681 O O . SER A 1 89 ? 2.829 -17.140 -1.031 1.00 90.94 89 SER A O 1
ATOM 683 N N . GLY A 1 90 ? 4.196 -17.132 0.762 1.00 88.12 90 GLY A N 1
ATOM 684 C CA . GLY A 1 90 ? 5.367 -17.681 0.078 1.00 88.12 90 GLY A CA 1
ATOM 685 C C . GLY A 1 90 ? 6.079 -16.688 -0.845 1.00 88.12 90 GLY A C 1
ATOM 686 O O . GLY A 1 90 ? 7.062 -17.053 -1.487 1.00 88.12 90 GLY A O 1
ATOM 687 N N . LYS A 1 91 ? 5.638 -15.427 -0.906 1.00 91.56 91 LYS A N 1
ATOM 688 C CA . LYS A 1 91 ? 6.259 -14.395 -1.743 1.00 91.56 91 LYS A CA 1
ATOM 689 C C . LYS A 1 91 ? 7.165 -13.491 -0.925 1.00 91.56 91 LYS A C 1
ATOM 691 O O . LYS A 1 91 ? 7.030 -13.370 0.291 1.00 91.56 91 LYS A O 1
ATOM 696 N N . ARG A 1 92 ? 8.102 -12.845 -1.608 1.00 92.88 92 ARG A N 1
ATOM 697 C CA . ARG A 1 92 ? 8.981 -11.815 -1.055 1.00 92.88 92 ARG A CA 1
ATOM 698 C C . ARG A 1 92 ? 8.397 -10.447 -1.388 1.00 92.88 92 ARG A C 1
ATOM 700 O O . ARG A 1 92 ? 8.034 -10.184 -2.533 1.00 92.88 92 ARG A O 1
ATOM 707 N N . GLY A 1 93 ? 8.297 -9.577 -0.392 1.00 95.06 93 GLY A N 1
ATOM 708 C CA . GLY A 1 93 ? 7.823 -8.213 -0.596 1.00 95.06 93 GLY A CA 1
ATOM 709 C C . GLY A 1 93 ? 8.964 -7.254 -0.908 1.00 95.06 93 GLY A C 1
ATOM 710 O O . GLY A 1 93 ? 10.021 -7.312 -0.276 1.00 95.06 93 GLY A O 1
ATOM 711 N N . MET A 1 94 ? 8.736 -6.354 -1.859 1.00 96.75 94 MET A N 1
ATOM 712 C CA . MET A 1 94 ? 9.638 -5.250 -2.172 1.00 96.75 94 MET A CA 1
ATOM 713 C C . MET A 1 94 ? 8.894 -3.920 -2.252 1.00 96.75 94 MET A C 1
ATOM 715 O O . MET A 1 94 ? 7.694 -3.886 -2.527 1.00 96.75 94 MET A O 1
ATOM 719 N N . ILE A 1 95 ? 9.629 -2.838 -2.022 1.00 98.38 95 ILE A N 1
ATOM 720 C CA . ILE A 1 95 ? 9.199 -1.452 -2.219 1.00 98.38 95 ILE A CA 1
ATOM 721 C C . ILE A 1 95 ? 10.346 -0.664 -2.842 1.00 98.38 95 ILE A C 1
ATOM 723 O O . ILE A 1 95 ? 11.512 -0.969 -2.587 1.00 98.38 95 ILE A O 1
ATOM 727 N N . CYS A 1 96 ? 10.035 0.358 -3.632 1.00 98.44 96 CYS A N 1
ATOM 728 C CA . CYS A 1 96 ? 11.051 1.288 -4.114 1.00 98.44 96 CYS A CA 1
ATOM 729 C C . CYS A 1 96 ? 11.299 2.425 -3.103 1.00 98.44 96 CYS A C 1
ATOM 731 O O . CYS A 1 96 ? 10.492 2.651 -2.192 1.00 98.44 96 CYS A O 1
ATOM 733 N N . GLU A 1 97 ? 12.414 3.138 -3.247 1.00 98.56 97 GLU A N 1
ATOM 734 C CA . GLU A 1 97 ? 12.812 4.246 -2.366 1.00 98.56 97 GLU A CA 1
ATOM 735 C C . GLU A 1 97 ? 11.727 5.325 -2.261 1.00 98.56 97 GLU A C 1
ATOM 737 O O . GLU A 1 97 ? 11.400 5.761 -1.154 1.00 98.56 97 GLU A O 1
ATOM 742 N N . SER A 1 98 ? 11.097 5.686 -3.384 1.00 98.31 98 SER A N 1
ATOM 743 C CA . SER A 1 98 ? 9.977 6.635 -3.396 1.00 98.31 98 SER A CA 1
ATOM 744 C C . SER A 1 98 ? 8.800 6.184 -2.517 1.00 98.31 98 SER A C 1
ATOM 746 O O . SER A 1 98 ? 8.237 7.002 -1.788 1.00 98.31 98 SER A O 1
ATOM 748 N N . VAL A 1 99 ? 8.441 4.891 -2.533 1.00 98.69 99 VAL A N 1
ATOM 749 C CA . VAL A 1 99 ? 7.368 4.349 -1.671 1.00 98.69 99 VAL A CA 1
ATOM 750 C C . VAL A 1 99 ? 7.776 4.406 -0.206 1.00 98.69 99 VAL A C 1
ATOM 752 O O . VAL A 1 99 ? 6.961 4.774 0.635 1.00 98.69 99 VAL A O 1
ATOM 755 N N . LEU A 1 100 ? 9.027 4.064 0.117 1.00 98.69 100 LEU A N 1
ATOM 756 C CA . LEU A 1 100 ? 9.522 4.119 1.492 1.00 98.69 100 LEU A CA 1
ATOM 757 C C . LEU A 1 100 ? 9.393 5.531 2.079 1.00 98.69 100 LEU A C 1
ATOM 759 O O . LEU A 1 100 ? 8.941 5.676 3.217 1.00 98.69 100 LEU A O 1
ATOM 763 N N . VAL A 1 101 ? 9.796 6.551 1.316 1.00 98.50 101 VAL A N 1
ATOM 764 C CA . VAL A 1 101 ? 9.714 7.957 1.733 1.00 98.50 101 VAL A CA 1
ATOM 765 C C . VAL A 1 101 ? 8.254 8.387 1.889 1.00 98.50 101 VAL A C 1
ATOM 767 O O . VAL A 1 101 ? 7.866 8.791 2.985 1.00 98.50 101 VAL A O 1
ATOM 770 N N . GLU A 1 102 ? 7.425 8.214 0.852 1.00 98.44 102 GLU A N 1
ATOM 771 C CA . GLU A 1 102 ? 6.011 8.627 0.875 1.00 98.44 102 GLU A CA 1
ATOM 772 C C . GLU A 1 102 ? 5.242 7.935 2.012 1.00 98.44 102 GLU A C 1
ATOM 774 O O . GLU A 1 102 ? 4.482 8.569 2.745 1.00 98.44 102 GLU A O 1
ATOM 779 N N . PHE A 1 103 ? 5.462 6.634 2.210 1.00 98.69 103 PHE A N 1
ATOM 780 C CA . PHE A 1 103 ? 4.806 5.874 3.269 1.00 98.69 103 PHE A CA 1
ATOM 781 C C . PHE A 1 103 ? 5.193 6.369 4.666 1.00 98.69 103 PHE A C 1
ATOM 783 O O . PHE A 1 103 ? 4.315 6.569 5.509 1.00 98.69 103 PHE A O 1
ATOM 790 N N . LYS A 1 104 ? 6.487 6.612 4.917 1.00 98.44 104 LYS A N 1
ATOM 791 C CA . LYS A 1 104 ? 6.956 7.153 6.202 1.00 98.44 104 LYS A CA 1
ATOM 792 C C . LYS A 1 104 ? 6.394 8.544 6.474 1.00 98.44 104 LYS A C 1
ATOM 794 O O . LYS A 1 104 ? 5.992 8.813 7.604 1.00 98.44 104 LYS A O 1
ATOM 799 N N . GLU A 1 105 ? 6.335 9.410 5.466 1.00 98.38 105 GLU A N 1
ATOM 800 C CA . GLU A 1 105 ? 5.752 10.749 5.595 1.00 98.38 105 GLU A CA 1
ATOM 801 C C . GLU A 1 105 ? 4.263 10.684 5.950 1.00 98.38 105 GLU A C 1
ATOM 803 O O . GLU A 1 105 ? 3.830 11.320 6.914 1.00 98.38 105 GLU A O 1
ATOM 808 N N . LEU A 1 106 ? 3.487 9.861 5.236 1.00 97.75 106 LEU A N 1
ATOM 809 C CA . LEU A 1 106 ? 2.056 9.688 5.497 1.00 97.75 106 LEU A CA 1
ATOM 810 C C . LEU A 1 106 ? 1.785 9.133 6.896 1.00 97.75 106 LEU A C 1
ATOM 812 O O . LEU A 1 106 ? 0.922 9.648 7.606 1.00 97.75 106 LEU A O 1
ATOM 816 N N . VAL A 1 107 ? 2.522 8.103 7.311 1.00 97.69 107 VAL A N 1
ATOM 817 C CA . VAL A 1 107 ? 2.372 7.515 8.648 1.00 97.69 107 VAL A CA 1
ATOM 818 C C . VAL A 1 107 ? 2.840 8.484 9.737 1.00 97.69 107 VAL A C 1
ATOM 820 O O . VAL A 1 107 ? 2.233 8.541 10.804 1.00 97.69 107 VAL A O 1
ATOM 823 N N . SER A 1 108 ? 3.872 9.290 9.484 1.00 97.12 108 SER A N 1
ATOM 824 C CA . SER A 1 108 ? 4.315 10.331 10.417 1.00 97.12 108 SER A CA 1
ATOM 825 C C . SER A 1 108 ? 3.224 11.379 10.656 1.00 97.12 108 SER A C 1
ATOM 827 O O . SER A 1 108 ? 2.918 11.685 11.814 1.00 97.12 108 SER A O 1
ATOM 829 N N . LEU A 1 109 ? 2.615 11.868 9.567 1.00 95.56 109 LEU A N 1
ATOM 830 C CA . LEU A 1 109 ? 1.624 12.944 9.568 1.00 95.56 109 LEU A CA 1
ATOM 831 C C . LEU A 1 109 ? 0.247 12.499 10.075 1.00 95.56 109 LEU A C 1
ATOM 833 O O . LEU A 1 109 ? -0.381 13.213 10.852 1.00 95.56 109 LEU A O 1
ATOM 837 N N . CYS A 1 110 ? -0.229 11.345 9.610 1.00 94.06 110 CYS A N 1
ATOM 838 C CA . CYS A 1 110 ? -1.611 10.905 9.805 1.00 94.06 110 CYS A CA 1
ATOM 839 C C . CYS A 1 110 ? -1.741 9.699 10.740 1.00 94.06 110 CYS A C 1
ATOM 841 O O . CYS A 1 110 ? -2.847 9.409 11.187 1.00 94.06 110 CYS A O 1
ATOM 843 N N . GLY A 1 111 ? -0.652 8.965 10.983 1.00 95.25 111 GLY A N 1
ATOM 844 C CA . GLY A 1 111 ? -0.680 7.701 11.709 1.00 95.25 111 GLY A CA 1
ATOM 845 C C . GLY A 1 111 ? -0.691 7.868 13.228 1.00 95.25 111 GLY A C 1
ATOM 846 O O . GLY A 1 111 ? 0.062 8.670 13.790 1.00 95.25 111 GLY A O 1
ATOM 847 N N . GLY A 1 112 ? -1.502 7.051 13.897 1.00 95.69 112 GLY A N 1
ATOM 848 C CA . GLY A 1 112 ? -1.491 6.918 15.355 1.00 95.69 112 GLY A CA 1
ATOM 849 C C . GLY A 1 112 ? -0.314 6.085 15.867 1.00 95.69 112 GLY A C 1
ATOM 850 O O . GLY A 1 112 ? 0.418 5.492 15.068 1.00 95.69 112 GLY A O 1
ATOM 851 N N . PRO A 1 113 ? -0.129 5.972 17.195 1.00 95.44 113 PRO A N 1
ATOM 852 C CA . PRO A 1 113 ? 0.959 5.187 17.785 1.00 95.44 113 PRO A CA 1
ATOM 853 C C . PRO A 1 113 ? 1.007 3.736 17.281 1.00 95.44 113 PRO A C 1
ATOM 855 O O . PRO A 1 113 ? 2.073 3.225 16.938 1.00 95.44 113 PRO A O 1
ATOM 858 N N . ASN A 1 114 ? -0.155 3.092 17.165 1.00 95.06 114 ASN A N 1
ATOM 859 C CA . ASN A 1 114 ? -0.254 1.703 16.723 1.00 95.06 114 ASN A CA 1
ATOM 860 C C . ASN A 1 114 ? -0.010 1.548 15.208 1.00 95.06 114 ASN A C 1
ATOM 862 O O . ASN A 1 114 ? 0.654 0.602 14.788 1.00 95.06 114 ASN A O 1
ATOM 866 N N . GLU A 1 115 ? -0.469 2.490 14.378 1.00 96.88 115 GLU A N 1
ATOM 867 C CA . GLU A 1 115 ? -0.174 2.501 12.934 1.00 96.88 115 GLU A CA 1
ATOM 868 C C . GLU A 1 115 ? 1.321 2.712 12.672 1.00 96.88 115 GLU A C 1
ATOM 870 O O . GLU A 1 115 ? 1.896 2.041 11.814 1.00 96.88 115 GLU A O 1
ATOM 875 N N . LYS A 1 116 ? 1.971 3.578 13.462 1.00 97.56 116 LYS A N 1
ATOM 876 C CA . LYS A 1 116 ? 3.425 3.799 13.436 1.00 97.56 116 LYS A CA 1
ATOM 877 C C . LYS A 1 116 ? 4.195 2.532 13.808 1.00 97.56 116 LYS A C 1
ATOM 879 O O . LYS A 1 116 ? 5.079 2.117 13.062 1.00 97.56 116 LYS A O 1
ATOM 884 N N . LEU A 1 117 ? 3.800 1.858 14.891 1.00 96.31 117 LEU A N 1
ATOM 885 C CA . LEU A 1 117 ? 4.398 0.584 15.303 1.00 96.31 117 LEU A CA 1
ATOM 886 C C . LEU A 1 117 ? 4.296 -0.478 14.193 1.00 96.31 117 LEU A C 1
ATOM 888 O O . LEU A 1 117 ? 5.266 -1.173 13.880 1.00 96.31 117 LEU A O 1
ATOM 892 N N . ARG A 1 118 ? 3.118 -0.597 13.573 1.00 96.94 118 ARG A N 1
ATOM 893 C CA . ARG A 1 118 ? 2.879 -1.535 12.470 1.00 96.94 118 ARG A CA 1
ATOM 894 C C . ARG A 1 118 ? 3.685 -1.179 11.221 1.00 96.94 118 ARG A C 1
ATOM 896 O O . ARG A 1 118 ? 4.217 -2.090 10.586 1.00 96.94 118 ARG A O 1
ATOM 903 N N . ALA A 1 119 ? 3.833 0.109 10.905 1.00 97.75 119 ALA A N 1
ATOM 904 C CA . ALA A 1 119 ? 4.680 0.592 9.815 1.00 97.75 119 ALA A CA 1
ATOM 905 C C . ALA A 1 119 ? 6.149 0.198 10.011 1.00 97.75 119 ALA A C 1
ATOM 907 O O . ALA A 1 119 ? 6.747 -0.407 9.121 1.00 97.75 119 ALA A O 1
ATOM 908 N N . ASP A 1 120 ? 6.708 0.430 11.198 1.00 96.44 120 ASP A N 1
ATOM 909 C CA . ASP A 1 120 ? 8.082 0.021 11.509 1.00 96.44 120 ASP A CA 1
ATOM 910 C C . ASP A 1 120 ? 8.267 -1.496 11.413 1.00 96.44 120 ASP A C 1
ATOM 912 O O . ASP A 1 120 ? 9.328 -1.986 11.015 1.00 96.44 120 ASP A O 1
ATOM 916 N N . LYS A 1 121 ? 7.233 -2.263 11.771 1.00 95.38 121 LYS A N 1
ATOM 917 C CA . LYS A 1 121 ? 7.264 -3.724 11.714 1.00 95.38 121 LYS A CA 1
ATOM 918 C C . LYS A 1 121 ? 7.258 -4.250 10.282 1.00 95.38 121 LYS A C 1
ATOM 920 O O . LYS A 1 121 ? 8.103 -5.087 9.960 1.00 95.38 121 LYS A O 1
ATOM 925 N N . ILE A 1 122 ? 6.345 -3.785 9.427 1.00 95.62 122 ILE A N 1
ATOM 926 C CA . ILE A 1 122 ? 6.259 -4.271 8.041 1.00 95.62 122 ILE A CA 1
ATOM 927 C C . ILE A 1 122 ? 7.512 -3.898 7.244 1.00 95.62 122 ILE A C 1
ATOM 929 O O . ILE A 1 122 ? 8.040 -4.740 6.525 1.00 95.62 122 ILE A O 1
ATOM 933 N N . LEU A 1 123 ? 8.062 -2.695 7.442 1.00 96.00 123 LEU A N 1
ATOM 934 C CA . LEU A 1 123 ? 9.254 -2.240 6.720 1.00 96.00 123 LEU A CA 1
ATOM 935 C C . LEU A 1 123 ? 10.489 -3.117 6.972 1.00 96.00 123 LEU A C 1
ATOM 937 O O . LEU A 1 123 ? 11.312 -3.275 6.076 1.00 96.00 123 LEU A O 1
ATOM 941 N N . LYS A 1 124 ? 10.604 -3.746 8.148 1.00 93.94 124 LYS A N 1
ATOM 942 C CA . LYS A 1 124 ? 11.693 -4.695 8.457 1.00 93.94 124 LYS A CA 1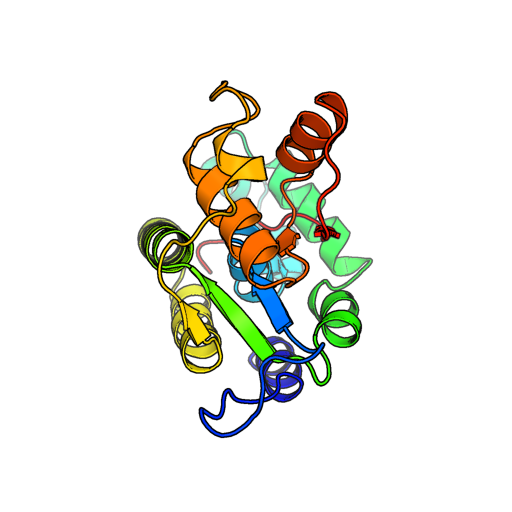
ATOM 943 C C . LYS A 1 124 ? 11.624 -5.997 7.648 1.00 93.94 124 LYS A C 1
ATOM 945 O O . LYS A 1 124 ? 12.604 -6.733 7.621 1.00 93.94 124 LYS A O 1
ATOM 950 N N . HIS A 1 125 ? 10.485 -6.287 7.019 1.00 93.06 125 HIS A N 1
ATOM 951 C CA . HIS A 1 125 ? 10.235 -7.521 6.268 1.00 93.06 125 HIS A CA 1
ATOM 952 C C . HIS A 1 125 ? 10.187 -7.298 4.751 1.00 93.06 125 HIS A C 1
ATOM 954 O O . HIS A 1 125 ? 9.949 -8.244 4.003 1.00 93.06 125 HIS A O 1
ATOM 960 N N . LEU A 1 126 ? 10.410 -6.064 4.290 1.00 95.06 126 LEU A N 1
ATOM 961 C CA . LEU A 1 126 ? 10.384 -5.703 2.878 1.00 95.06 126 LEU A CA 1
ATOM 962 C C . LEU A 1 126 ? 11.791 -5.384 2.379 1.00 95.06 126 LEU A C 1
ATOM 964 O O . LEU A 1 126 ? 12.586 -4.741 3.064 1.00 95.06 126 LEU A O 1
ATOM 968 N N . MET A 1 127 ? 12.084 -5.804 1.152 1.00 95.06 127 MET A N 1
ATOM 969 C CA . MET A 1 127 ? 13.277 -5.364 0.441 1.00 95.06 127 MET A CA 1
ATOM 970 C C . MET A 1 127 ? 13.053 -3.949 -0.097 1.00 95.06 127 MET A C 1
ATOM 972 O O . MET A 1 127 ? 12.125 -3.718 -0.869 1.00 95.06 127 MET A O 1
ATOM 976 N N . VAL A 1 128 ? 13.926 -3.015 0.268 1.00 96.88 128 VAL A N 1
ATOM 977 C CA . VAL A 1 128 ? 13.962 -1.687 -0.353 1.00 96.88 128 VAL A CA 1
ATOM 978 C C . VAL A 1 128 ? 14.889 -1.752 -1.562 1.00 96.88 128 VAL A C 1
ATOM 980 O O . VAL A 1 128 ? 16.041 -2.166 -1.425 1.00 96.88 128 VAL A O 1
ATOM 983 N N . VAL A 1 129 ? 14.389 -1.366 -2.733 1.00 96.50 129 VAL A N 1
ATOM 984 C CA . VAL A 1 129 ? 15.167 -1.296 -3.979 1.00 96.50 129 VAL A CA 1
ATOM 985 C C . VAL A 1 129 ? 15.267 0.145 -4.481 1.00 96.50 129 VAL A C 1
ATOM 987 O O . VAL A 1 129 ? 14.369 0.939 -4.192 1.00 96.50 129 VAL A O 1
ATOM 990 N N . PRO A 1 130 ? 16.294 0.484 -5.279 1.00 98.12 130 PRO A N 1
ATOM 991 C CA . PRO A 1 130 ? 16.365 1.781 -5.939 1.00 98.12 130 PRO A CA 1
ATOM 992 C C . PRO A 1 130 ? 15.171 2.027 -6.859 1.00 98.12 130 PRO A C 1
ATOM 994 O O . PRO A 1 130 ? 14.645 1.094 -7.480 1.00 98.12 130 PRO A O 1
ATOM 997 N N . ASP A 1 131 ? 14.801 3.295 -7.012 1.00 98.44 131 ASP A N 1
ATOM 998 C CA . ASP A 1 131 ? 13.827 3.721 -8.016 1.00 98.44 131 ASP A CA 1
ATOM 999 C C . ASP A 1 131 ? 14.356 3.413 -9.430 1.00 98.44 131 ASP A C 1
ATOM 1001 O O . ASP A 1 131 ? 15.162 4.144 -10.004 1.00 98.44 131 ASP A O 1
ATOM 1005 N N . SER A 1 132 ? 13.902 2.293 -9.994 1.00 97.12 132 SER A N 1
ATOM 1006 C CA . SER A 1 132 ? 14.405 1.711 -11.245 1.00 97.12 132 SER A CA 1
ATOM 1007 C C . SER A 1 132 ? 13.252 1.419 -12.209 1.00 97.12 132 SER A C 1
ATOM 1009 O O . SER A 1 132 ? 12.986 0.261 -12.537 1.00 97.12 132 SER A O 1
ATOM 1011 N N . PRO A 1 133 ? 12.500 2.449 -12.649 1.00 98.06 133 PRO A N 1
ATOM 1012 C CA . PRO A 1 133 ? 11.339 2.221 -13.486 1.00 98.06 133 PRO A CA 1
ATOM 1013 C C . PRO A 1 133 ? 11.718 1.711 -14.875 1.00 98.06 133 PRO A C 1
ATOM 1015 O O . PRO A 1 133 ? 12.678 2.179 -15.485 1.00 98.06 133 PRO A O 1
ATOM 1018 N N . SER A 1 134 ? 10.918 0.785 -15.405 1.00 98.19 134 SER A N 1
ATOM 1019 C CA . SER A 1 134 ? 11.097 0.269 -16.758 1.00 98.19 134 SER A CA 1
ATOM 1020 C C . SER A 1 134 ? 11.005 1.379 -17.806 1.00 98.19 134 SER A C 1
ATOM 1022 O O . SER A 1 134 ? 10.190 2.304 -17.705 1.00 98.19 134 SER A O 1
ATOM 1024 N N . GLU A 1 135 ? 11.809 1.259 -18.864 1.00 97.88 135 GLU A N 1
ATOM 1025 C CA . GLU A 1 135 ? 11.813 2.239 -19.952 1.00 97.88 135 GLU A CA 1
ATOM 1026 C C . GLU A 1 135 ? 10.417 2.407 -20.544 1.00 97.88 135 GLU A C 1
ATOM 1028 O O . GLU A 1 135 ? 9.955 3.531 -20.730 1.00 97.88 135 GLU A O 1
ATOM 1033 N N . ARG A 1 136 ? 9.701 1.295 -20.769 1.00 97.44 136 ARG A N 1
ATOM 1034 C CA . ARG A 1 136 ? 8.352 1.319 -21.342 1.00 97.44 136 ARG A CA 1
ATOM 1035 C C . ARG A 1 136 ? 7.400 2.183 -20.506 1.00 97.44 136 ARG A C 1
ATOM 1037 O O . ARG A 1 136 ? 6.664 2.989 -21.071 1.00 97.44 136 ARG A O 1
ATOM 1044 N N . MET A 1 137 ? 7.447 2.078 -19.175 1.00 97.81 137 MET A N 1
ATOM 1045 C CA . MET A 1 137 ? 6.651 2.933 -18.293 1.00 97.81 137 MET A CA 1
ATOM 1046 C C . MET A 1 137 ? 7.078 4.396 -18.422 1.00 97.81 137 MET A C 1
ATOM 1048 O O . MET A 1 137 ? 6.237 5.292 -18.524 1.00 97.81 137 MET A O 1
ATOM 1052 N N . MET A 1 138 ? 8.386 4.652 -18.449 1.00 97.69 138 MET A N 1
ATOM 1053 C CA . MET A 1 138 ? 8.922 6.009 -18.515 1.00 97.69 138 MET A CA 1
ATOM 1054 C C . MET A 1 138 ? 8.635 6.718 -19.840 1.00 97.69 138 MET A C 1
ATOM 1056 O O . MET A 1 138 ? 8.408 7.929 -19.809 1.00 97.69 138 MET A O 1
ATOM 1060 N N . TRP A 1 139 ? 8.508 5.983 -20.945 1.00 97.25 139 TRP A N 1
ATOM 1061 C CA . TRP A 1 139 ? 8.115 6.502 -22.259 1.00 97.25 139 TRP A CA 1
ATOM 1062 C C . TRP A 1 139 ? 6.685 7.055 -22.324 1.00 97.25 139 TRP A C 1
ATOM 1064 O O . TRP A 1 139 ? 6.392 7.886 -23.183 1.00 97.25 139 TRP A O 1
ATOM 1074 N N . LEU A 1 140 ? 5.783 6.643 -21.427 1.00 96.81 140 LEU A N 1
ATOM 1075 C CA . LEU A 1 140 ? 4.421 7.184 -21.403 1.00 96.81 140 LEU A CA 1
ATOM 1076 C C . LEU A 1 140 ? 4.422 8.679 -21.029 1.00 96.81 140 LEU A C 1
ATOM 1078 O O . LEU A 1 140 ? 5.201 9.098 -20.172 1.00 96.81 140 LEU A O 1
ATOM 1082 N N . PRO A 1 141 ? 3.529 9.512 -21.586 1.00 94.69 141 PRO A N 1
ATOM 1083 C CA . PRO A 1 141 ? 3.483 10.927 -21.235 1.00 94.69 141 PRO A CA 1
ATOM 1084 C C . PRO A 1 141 ? 3.096 11.123 -19.763 1.00 94.69 141 PRO A C 1
ATOM 1086 O O . PRO A 1 141 ? 2.167 10.490 -19.254 1.00 94.69 141 PRO A O 1
ATOM 1089 N N . THR A 1 142 ? 3.777 12.041 -19.078 1.00 96.19 142 THR A N 1
ATOM 1090 C CA . THR A 1 142 ? 3.382 12.452 -17.726 1.00 96.19 142 THR A CA 1
ATOM 1091 C C . THR A 1 142 ? 2.128 13.317 -17.814 1.00 96.19 142 THR A C 1
ATOM 1093 O O . THR A 1 142 ? 2.124 14.369 -18.448 1.00 96.19 142 THR A O 1
ATOM 1096 N N . THR A 1 143 ? 1.051 12.881 -17.166 1.00 94.25 143 THR A N 1
ATOM 1097 C CA . THR A 1 143 ? -0.229 13.605 -17.115 1.00 94.25 143 THR A CA 1
ATOM 1098 C C . THR A 1 143 ? -0.780 13.591 -15.695 1.00 94.25 143 THR A C 1
ATOM 1100 O O . THR A 1 143 ? -0.258 12.899 -14.824 1.00 94.25 143 THR A O 1
ATOM 1103 N N . ARG A 1 144 ? -1.897 14.286 -15.442 1.00 91.81 144 ARG A N 1
ATOM 1104 C CA . ARG A 1 144 ? -2.589 14.198 -14.144 1.00 91.81 144 ARG A CA 1
ATOM 1105 C C . ARG A 1 144 ? -2.985 12.758 -13.780 1.00 91.81 144 ARG A C 1
ATOM 1107 O O . ARG A 1 144 ? -2.977 12.407 -12.606 1.00 91.81 144 ARG A O 1
ATOM 1114 N N . LYS A 1 145 ? -3.338 11.932 -14.774 1.00 92.19 145 LYS A N 1
ATOM 1115 C CA . LYS A 1 145 ? -3.707 10.517 -14.580 1.00 92.19 145 LYS A CA 1
ATOM 1116 C C . LYS A 1 145 ? -2.483 9.594 -14.544 1.00 92.19 145 LYS A C 1
ATOM 1118 O O . LYS A 1 145 ? -2.510 8.592 -13.841 1.00 92.19 145 LYS A O 1
ATOM 1123 N N . LEU A 1 146 ? -1.418 9.958 -15.261 1.00 95.38 146 LEU A N 1
ATOM 1124 C CA . LEU A 1 146 ? -0.131 9.257 -15.321 1.00 95.38 146 LEU A CA 1
ATOM 1125 C C . LEU A 1 146 ? 0.952 10.069 -14.601 1.00 95.38 146 LEU A C 1
ATOM 1127 O O . LEU A 1 146 ? 1.935 10.503 -15.202 1.00 95.38 146 LEU A O 1
ATOM 1131 N N . ALA A 1 147 ? 0.723 10.341 -13.317 1.00 96.88 147 ALA A N 1
ATOM 1132 C CA . ALA A 1 147 ? 1.637 11.141 -12.510 1.00 96.88 147 ALA A CA 1
ATOM 1133 C C . ALA A 1 147 ? 3.000 10.446 -12.367 1.00 96.88 147 ALA A C 1
ATOM 1135 O O . ALA A 1 147 ? 3.056 9.229 -12.179 1.00 96.88 147 ALA A O 1
ATOM 1136 N N . LEU A 1 148 ? 4.085 11.230 -12.389 1.00 97.12 148 LEU A N 1
ATOM 1137 C CA . LEU A 1 148 ? 5.461 10.719 -12.349 1.00 97.12 148 LEU A CA 1
ATOM 1138 C C . LEU A 1 148 ? 5.708 9.779 -11.164 1.00 97.12 148 LEU A C 1
ATOM 1140 O O . LEU A 1 148 ? 6.261 8.705 -11.362 1.00 97.12 148 LEU A O 1
ATOM 1144 N N . LYS A 1 149 ? 5.222 10.126 -9.966 1.00 96.25 149 LYS A N 1
ATOM 1145 C CA . LYS A 1 149 ? 5.383 9.275 -8.778 1.00 96.25 149 LYS A CA 1
ATOM 1146 C C . LYS A 1 149 ? 4.841 7.859 -8.989 1.00 96.25 149 LYS A C 1
ATOM 1148 O O . LYS A 1 149 ? 5.511 6.885 -8.688 1.00 96.25 149 LYS A O 1
ATOM 1153 N N . ASN A 1 150 ? 3.671 7.732 -9.613 1.00 97.94 150 ASN A N 1
ATOM 1154 C CA . ASN A 1 150 ? 3.079 6.427 -9.884 1.00 97.94 150 ASN A CA 1
ATOM 1155 C C . ASN A 1 150 ? 3.838 5.713 -11.015 1.00 97.94 150 ASN A C 1
ATOM 1157 O O . ASN A 1 150 ? 4.024 4.504 -10.948 1.00 97.94 150 ASN A O 1
ATOM 1161 N N . LYS A 1 151 ? 4.345 6.440 -12.021 1.00 98.44 151 LYS A N 1
ATOM 1162 C CA . LYS A 1 151 ? 5.220 5.844 -13.046 1.00 98.44 151 LYS A CA 1
ATOM 1163 C C . LYS A 1 151 ? 6.471 5.218 -12.426 1.00 98.44 151 LYS A C 1
ATOM 1165 O O . LYS A 1 151 ? 6.839 4.122 -12.828 1.00 98.44 151 LYS A O 1
ATOM 1170 N N . VAL A 1 152 ? 7.079 5.866 -11.432 1.00 98.62 152 VAL A N 1
ATOM 1171 C CA . VAL A 1 152 ? 8.238 5.319 -10.709 1.00 98.62 152 VAL A CA 1
ATOM 1172 C C . VAL A 1 152 ? 7.871 4.021 -9.986 1.00 98.62 152 VAL A C 1
ATOM 1174 O O . VAL A 1 152 ? 8.522 3.002 -10.206 1.00 98.62 152 VAL A O 1
ATOM 1177 N N . VAL A 1 153 ? 6.791 4.018 -9.199 1.00 98.56 153 VAL A N 1
ATOM 1178 C CA . VAL A 1 153 ? 6.381 2.839 -8.413 1.00 98.56 153 VAL A CA 1
ATOM 1179 C C . VAL A 1 153 ? 6.003 1.654 -9.301 1.00 98.56 153 VAL A C 1
ATOM 1181 O O . VAL A 1 153 ? 6.554 0.562 -9.160 1.00 98.56 153 VAL A O 1
ATOM 1184 N N . PHE A 1 154 ? 5.079 1.863 -10.241 1.00 98.56 154 PHE A N 1
ATOM 1185 C CA . PHE A 1 154 ? 4.608 0.798 -11.127 1.00 98.56 154 PHE A CA 1
ATOM 1186 C C . PHE A 1 154 ? 5.679 0.379 -12.132 1.00 98.56 154 PHE A C 1
ATOM 1188 O O . PHE A 1 154 ? 5.781 -0.799 -12.454 1.00 98.56 154 PHE A O 1
ATOM 1195 N N . GLY A 1 155 ? 6.491 1.322 -12.610 1.00 98.31 155 GLY A N 1
ATOM 1196 C CA . GLY A 1 155 ? 7.617 1.029 -13.487 1.00 98.31 155 GLY A CA 1
ATOM 1197 C C . GLY A 1 155 ? 8.690 0.206 -12.787 1.00 98.31 155 GLY A C 1
ATOM 1198 O O . GLY A 1 155 ? 9.298 -0.642 -13.430 1.00 98.31 155 GLY A O 1
ATOM 1199 N N . THR A 1 156 ? 8.929 0.433 -11.491 1.00 98.44 156 THR A N 1
ATOM 1200 C CA . THR A 1 156 ? 9.906 -0.359 -10.728 1.00 98.44 156 THR A CA 1
ATOM 1201 C C . THR A 1 156 ? 9.388 -1.781 -10.538 1.00 98.44 156 THR A C 1
ATOM 1203 O O . THR A 1 156 ? 10.102 -2.731 -10.838 1.00 98.44 156 THR A O 1
ATOM 1206 N N . GLY A 1 157 ? 8.116 -1.958 -10.159 1.00 97.62 157 GLY A N 1
ATOM 1207 C CA . GLY A 1 157 ? 7.501 -3.292 -10.140 1.00 97.62 157 GLY A CA 1
ATOM 1208 C C . GLY A 1 157 ? 7.587 -3.991 -11.502 1.00 97.62 157 GLY A C 1
ATOM 1209 O O . GLY A 1 157 ? 7.954 -5.160 -11.583 1.00 97.62 157 GLY A O 1
ATOM 1210 N N . ASP A 1 158 ? 7.343 -3.248 -12.581 1.00 97.81 158 ASP A N 1
ATOM 1211 C CA . ASP A 1 158 ? 7.447 -3.753 -13.946 1.00 97.81 158 ASP A CA 1
ATOM 1212 C C . ASP A 1 158 ? 8.867 -4.199 -14.338 1.00 97.81 158 ASP A C 1
ATOM 1214 O O . ASP A 1 158 ? 9.035 -5.277 -14.907 1.00 97.81 158 ASP A O 1
ATOM 1218 N N . H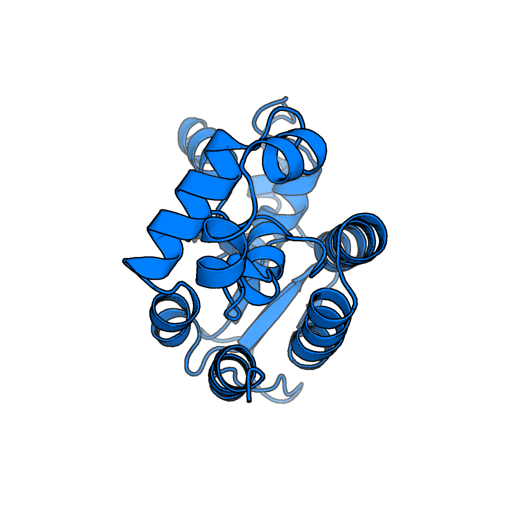IS A 1 159 ? 9.889 -3.407 -13.997 1.00 97.00 159 HIS A N 1
ATOM 1219 C CA . HIS A 1 159 ? 11.298 -3.731 -14.240 1.00 97.00 159 HIS A CA 1
ATOM 1220 C C . HIS A 1 159 ? 11.732 -5.015 -13.523 1.00 97.00 159 HIS A C 1
ATOM 1222 O O . HIS A 1 159 ? 12.468 -5.823 -14.081 1.00 97.00 159 HIS A O 1
ATOM 1228 N N . TRP A 1 160 ? 11.232 -5.225 -12.305 1.00 95.12 160 TRP A N 1
ATOM 1229 C CA . TRP A 1 160 ? 11.523 -6.404 -11.488 1.00 95.12 160 TRP A CA 1
ATOM 1230 C C . TRP A 1 160 ? 10.615 -7.604 -11.789 1.00 95.12 160 TRP A C 1
ATOM 1232 O O . TRP A 1 160 ? 10.700 -8.619 -11.099 1.00 95.12 160 TRP A O 1
ATOM 1242 N N . HIS A 1 161 ? 9.723 -7.494 -12.781 1.00 94.44 161 HIS A N 1
ATOM 1243 C CA . HIS A 1 161 ? 8.686 -8.488 -13.076 1.00 94.44 161 HIS A CA 1
ATOM 1244 C C . HIS A 1 161 ? 7.826 -8.860 -11.850 1.00 94.44 161 HIS A C 1
ATOM 1246 O O . HIS A 1 161 ? 7.295 -9.967 -11.751 1.00 94.44 161 HIS A O 1
ATOM 1252 N N . ALA A 1 162 ? 7.663 -7.917 -10.921 1.00 95.44 162 ALA A N 1
ATOM 1253 C CA . ALA A 1 162 ? 6.906 -8.070 -9.691 1.00 95.44 162 ALA A CA 1
ATOM 1254 C C . ALA A 1 162 ? 5.513 -7.435 -9.856 1.00 95.44 162 ALA A C 1
ATOM 1256 O O . ALA A 1 162 ? 5.412 -6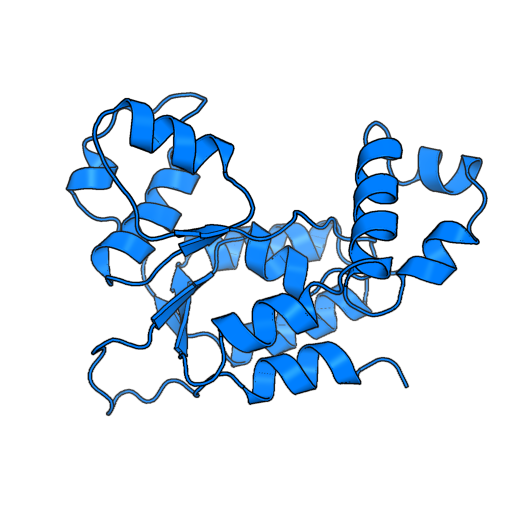.222 -10.085 1.00 95.44 162 ALA A O 1
ATOM 1257 N N . PRO A 1 163 ? 4.415 -8.204 -9.713 1.00 96.88 163 PRO A N 1
ATOM 1258 C CA . PRO A 1 163 ? 3.078 -7.634 -9.697 1.00 96.88 163 PRO A CA 1
ATOM 1259 C C . PRO A 1 163 ? 2.970 -6.543 -8.630 1.00 96.88 163 PRO A C 1
ATOM 1261 O O . PRO A 1 163 ? 3.348 -6.754 -7.475 1.00 96.88 163 PRO A O 1
ATOM 1264 N N . THR A 1 164 ? 2.453 -5.375 -9.014 1.00 98.38 164 THR A N 1
ATOM 1265 C CA . THR A 1 164 ? 2.257 -4.270 -8.067 1.00 98.38 164 THR A CA 1
ATOM 1266 C C . THR A 1 164 ? 0.926 -4.435 -7.341 1.00 98.38 164 THR A C 1
ATOM 1268 O O . THR A 1 164 ? -0.133 -4.395 -7.971 1.00 98.38 164 THR A O 1
ATOM 1271 N N . LEU A 1 165 ? 0.977 -4.631 -6.023 1.00 98.38 165 LEU A N 1
ATOM 1272 C CA . LEU A 1 165 ? -0.188 -4.635 -5.144 1.00 98.38 165 LEU A CA 1
ATOM 1273 C C . LEU A 1 165 ? -0.629 -3.186 -4.896 1.00 98.38 165 LEU A C 1
ATOM 1275 O O . LEU A 1 165 ? 0.175 -2.380 -4.433 1.00 98.38 165 LEU A O 1
ATOM 1279 N N . THR A 1 166 ? -1.875 -2.847 -5.244 1.00 98.38 166 THR A N 1
ATOM 1280 C CA . THR A 1 166 ? -2.346 -1.452 -5.271 1.00 98.38 166 THR A CA 1
ATOM 1281 C C . THR A 1 166 ? -3.865 -1.300 -5.121 1.00 98.38 166 THR A C 1
ATOM 1283 O O . THR A 1 166 ? -4.641 -2.142 -5.576 1.00 98.38 166 THR A O 1
ATOM 1286 N N . ALA A 1 167 ? -4.306 -0.174 -4.558 1.00 97.81 167 ALA A N 1
ATOM 1287 C CA . ALA A 1 167 ? -5.676 0.336 -4.654 1.00 97.81 167 ALA A CA 1
ATOM 1288 C C . ALA A 1 167 ? -5.818 1.471 -5.692 1.00 97.81 167 ALA A C 1
ATOM 1290 O O . ALA A 1 167 ? -6.929 1.935 -5.967 1.00 97.81 167 ALA A O 1
ATOM 1291 N N . ASN A 1 168 ? -4.725 1.929 -6.314 1.00 97.00 168 ASN A N 1
ATOM 1292 C CA . ASN A 1 168 ? -4.716 2.991 -7.322 1.00 97.00 168 ASN A CA 1
ATOM 1293 C C . ASN A 1 168 ? -5.107 2.470 -8.717 1.00 97.00 168 ASN A C 1
ATOM 1295 O O . ASN A 1 168 ? -4.389 2.600 -9.712 1.00 97.00 168 ASN A O 1
ATOM 1299 N N . MET A 1 169 ? -6.316 1.921 -8.815 1.00 97.00 169 MET A N 1
ATOM 1300 C CA . MET A 1 169 ? -6.836 1.382 -10.073 1.00 97.00 169 MET A CA 1
ATOM 1301 C C . MET A 1 169 ? -7.075 2.462 -11.137 1.00 97.00 169 MET A C 1
ATOM 1303 O O . MET A 1 169 ? -7.202 2.149 -12.319 1.00 97.00 169 MET A O 1
ATOM 1307 N N . ALA A 1 170 ? -7.126 3.740 -10.749 1.00 96.94 170 ALA A N 1
ATOM 1308 C CA . ALA A 1 170 ? -7.198 4.847 -11.696 1.00 96.94 170 ALA A CA 1
ATOM 1309 C C . ALA A 1 170 ? -5.917 4.959 -12.538 1.00 96.94 170 ALA A C 1
ATOM 1311 O O . ALA A 1 170 ? -6.018 5.128 -13.753 1.00 96.94 170 ALA A O 1
ATOM 1312 N N . PHE A 1 171 ? -4.741 4.810 -11.917 1.00 97.81 171 PHE A N 1
ATOM 1313 C CA . PHE A 1 171 ? -3.468 4.791 -12.636 1.00 97.81 171 PHE A CA 1
ATOM 1314 C C . PHE A 1 171 ? -3.367 3.569 -13.555 1.00 97.81 171 PHE A C 1
ATOM 1316 O O . PHE A 1 171 ? -3.076 3.724 -14.738 1.00 97.81 171 PHE A O 1
ATOM 1323 N N . VAL A 1 172 ? -3.711 2.376 -13.054 1.00 97.62 172 VAL A N 1
ATOM 1324 C CA . VAL A 1 172 ? -3.695 1.129 -13.846 1.00 97.62 172 VAL A CA 1
ATOM 1325 C C . VAL A 1 172 ? -4.570 1.252 -15.098 1.00 97.62 172 VAL A C 1
ATOM 1327 O O . VAL A 1 172 ? -4.133 0.932 -16.202 1.00 97.62 172 VAL A O 1
ATOM 1330 N N . ARG A 1 173 ? -5.788 1.794 -14.959 1.00 97.44 173 ARG A N 1
ATOM 1331 C CA . ARG A 1 173 ? -6.677 2.051 -16.104 1.00 97.44 173 ARG A CA 1
ATOM 1332 C C . ARG A 1 173 ? -6.103 3.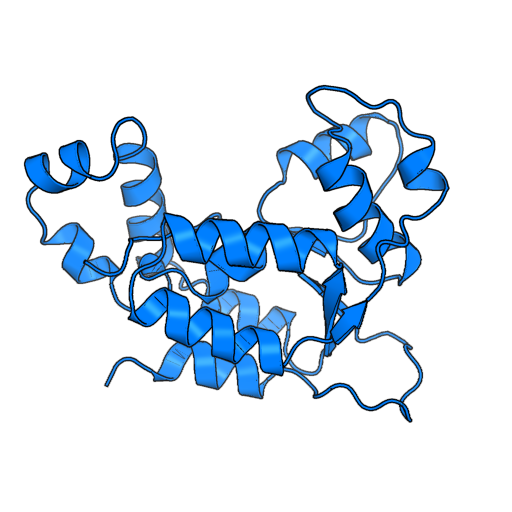080 -17.075 1.00 97.44 173 ARG A C 1
ATOM 1334 O O . ARG A 1 173 ? -6.230 2.896 -18.280 1.00 97.44 173 ARG A O 1
ATOM 1341 N N . ALA A 1 174 ? -5.486 4.149 -16.574 1.00 97.62 174 ALA A N 1
ATOM 1342 C CA . ALA A 1 174 ? -4.875 5.167 -17.425 1.00 97.62 174 ALA A CA 1
ATOM 1343 C C . ALA A 1 174 ? -3.703 4.606 -18.244 1.00 97.62 174 ALA A C 1
ATOM 1345 O O . ALA A 1 174 ? -3.559 4.974 -19.404 1.00 97.62 174 ALA A O 1
ATOM 1346 N N . VAL A 1 175 ? -2.909 3.693 -17.673 1.00 97.69 175 VAL A N 1
ATOM 1347 C CA . VAL A 1 175 ? -1.853 2.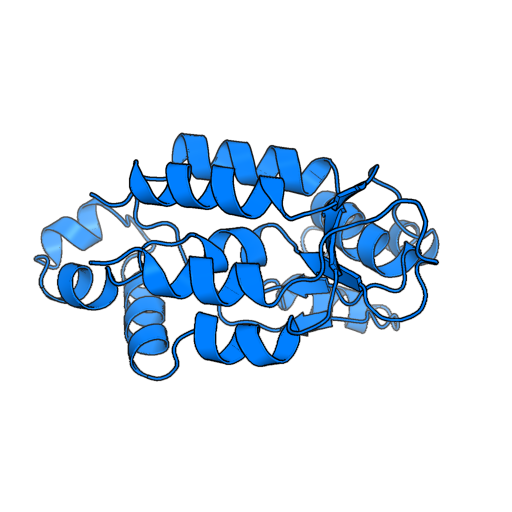973 -18.404 1.00 97.69 175 VAL A CA 1
ATOM 1348 C C . VAL A 1 175 ? -2.464 2.040 -19.449 1.00 97.69 175 VAL A C 1
ATOM 1350 O O . VAL A 1 175 ? -2.054 2.066 -20.600 1.00 97.69 175 VAL A O 1
ATOM 1353 N N . SER A 1 176 ? -3.511 1.286 -19.103 1.00 97.00 176 SER A N 1
ATOM 1354 C CA . SER A 1 176 ? -4.198 0.412 -20.067 1.00 97.00 176 SER A CA 1
ATOM 1355 C C . SER A 1 176 ? -4.738 1.165 -21.290 1.00 97.00 176 SER A C 1
ATOM 1357 O O . SER A 1 176 ? -4.675 0.652 -22.406 1.00 97.00 176 SER A O 1
ATOM 1359 N N . GLN A 1 177 ? -5.194 2.406 -21.109 1.00 96.62 177 GLN A N 1
ATOM 1360 C CA . GLN A 1 177 ? -5.660 3.270 -22.198 1.00 96.62 177 GLN A CA 1
ATOM 1361 C C . GLN A 1 177 ? -4.554 3.688 -23.181 1.00 96.62 177 GLN A C 1
ATOM 1363 O O . GLN A 1 177 ? -4.875 4.144 -24.275 1.00 96.62 177 GLN A O 1
ATOM 1368 N N . THR A 1 178 ? -3.272 3.522 -22.835 1.00 95.44 178 THR A N 1
ATOM 1369 C CA . THR A 1 178 ? -2.148 3.760 -23.758 1.00 95.44 178 THR A CA 1
ATOM 1370 C C . THR A 1 178 ? -1.784 2.526 -24.590 1.00 95.44 178 THR A C 1
ATOM 1372 O O . THR A 1 178 ? -0.855 2.584 -25.390 1.00 95.44 178 THR A O 1
ATOM 1375 N N . GLY A 1 179 ? -2.494 1.404 -24.408 1.00 96.06 179 GLY A N 1
ATOM 1376 C CA . GLY A 1 179 ? -2.176 0.114 -25.029 1.00 96.06 179 GLY A CA 1
ATOM 1377 C C . GLY A 1 179 ? -1.148 -0.716 -24.251 1.00 96.06 179 GLY A C 1
ATOM 1378 O O . GLY A 1 179 ? -0.818 -1.824 -24.667 1.00 96.06 179 GLY A O 1
ATOM 1379 N N . MET A 1 180 ? -0.656 -0.219 -23.111 1.00 96.19 180 MET A N 1
ATOM 1380 C CA . MET A 1 180 ? 0.270 -0.934 -22.233 1.00 96.19 180 MET A CA 1
ATOM 1381 C C . MET A 1 180 ? -0.465 -1.696 -21.126 1.00 96.19 180 MET A C 1
ATOM 1383 O O . MET A 1 180 ? -1.354 -1.157 -20.477 1.00 96.19 180 MET A O 1
ATOM 1387 N N . SER A 1 181 ? -0.038 -2.923 -20.830 1.00 94.88 181 SER A N 1
ATOM 1388 C CA . SER A 1 181 ? -0.490 -3.675 -19.654 1.00 94.88 181 SER A CA 1
ATOM 1389 C C . SER A 1 181 ? 0.577 -3.716 -18.558 1.00 94.88 181 SER A C 1
ATOM 1391 O O . SER A 1 181 ? 1.777 -3.793 -18.837 1.00 94.88 181 SER A O 1
ATOM 1393 N N . LEU A 1 182 ? 0.126 -3.692 -17.304 1.00 96.12 182 LEU A N 1
ATOM 1394 C CA . LEU A 1 182 ? 0.947 -3.894 -16.112 1.00 96.12 182 LEU A CA 1
ATOM 1395 C C . LEU A 1 182 ? 0.482 -5.144 -15.373 1.00 96.12 182 LEU A C 1
ATOM 1397 O O . LEU A 1 182 ? -0.713 -5.432 -15.331 1.00 96.12 182 LEU A O 1
ATOM 1401 N N . SER A 1 183 ? 1.424 -5.842 -14.744 1.00 96.31 183 SER A N 1
ATOM 1402 C CA . SER A 1 183 ? 1.091 -6.878 -13.772 1.00 96.31 183 SER A CA 1
ATOM 1403 C C . SER A 1 183 ? 0.728 -6.209 -12.447 1.00 96.31 183 SER A C 1
ATOM 1405 O O . SER A 1 183 ? 1.563 -5.551 -11.822 1.00 96.31 183 SER A O 1
ATOM 1407 N N . THR A 1 184 ? -0.533 -6.318 -12.037 1.00 97.25 184 THR A N 1
ATOM 1408 C CA . THR A 1 184 ? -1.048 -5.658 -10.829 1.00 97.25 184 THR A CA 1
ATOM 1409 C C . THR A 1 184 ? -1.997 -6.562 -10.070 1.00 97.25 184 THR A C 1
ATOM 1411 O O . THR A 1 184 ? -2.775 -7.292 -10.682 1.00 97.25 184 THR A O 1
ATOM 1414 N N . ILE A 1 185 ? -1.993 -6.442 -8.747 1.00 97.38 185 ILE A N 1
ATOM 1415 C CA . ILE A 1 185 ? -2.945 -7.100 -7.857 1.00 97.38 185 ILE A CA 1
ATOM 1416 C C . ILE A 1 185 ? -3.752 -5.994 -7.185 1.00 97.38 185 ILE A C 1
ATOM 1418 O O . ILE A 1 185 ? -3.191 -5.121 -6.527 1.00 97.38 185 ILE A O 1
ATOM 1422 N N . ALA A 1 186 ? -5.065 -5.988 -7.398 1.00 97.31 186 ALA A N 1
ATOM 1423 C CA . ALA A 1 186 ? -5.931 -4.968 -6.828 1.00 97.31 186 ALA A CA 1
ATOM 1424 C C . ALA A 1 186 ? -6.289 -5.314 -5.378 1.00 97.31 186 ALA A C 1
ATOM 1426 O O . ALA A 1 186 ? -6.613 -6.462 -5.079 1.00 97.31 186 ALA A O 1
ATOM 1427 N N . HIS A 1 187 ? -6.309 -4.314 -4.501 1.00 96.94 187 HIS A N 1
ATOM 1428 C CA . HIS A 1 187 ? -6.939 -4.422 -3.188 1.00 96.94 187 HIS A CA 1
ATOM 1429 C C . HIS A 1 187 ? -7.884 -3.247 -2.934 1.00 96.94 187 HIS A C 1
ATOM 1431 O O . HIS A 1 187 ? -7.857 -2.220 -3.620 1.00 96.94 187 HIS A O 1
ATOM 1437 N N . ARG A 1 188 ? -8.751 -3.395 -1.929 1.00 96.06 188 ARG A N 1
ATOM 1438 C CA . ARG A 1 188 ? -9.675 -2.333 -1.522 1.00 96.06 188 ARG A CA 1
ATOM 1439 C C . ARG A 1 188 ? -8.912 -1.234 -0.769 1.00 96.06 188 ARG A C 1
ATOM 1441 O O . ARG A 1 188 ? -8.003 -1.548 0.003 1.00 96.06 188 ARG A O 1
ATOM 1448 N N . PRO A 1 189 ? -9.247 0.052 -0.975 1.00 95.31 189 PRO A N 1
ATOM 1449 C CA . PRO A 1 189 ? -8.554 1.148 -0.309 1.00 95.31 189 PRO A CA 1
ATOM 1450 C C . PRO A 1 189 ? -8.832 1.140 1.196 1.00 95.31 189 PRO A C 1
ATOM 1452 O O . PRO A 1 189 ? -9.909 0.739 1.645 1.00 95.31 189 PRO A O 1
ATOM 1455 N N . ARG A 1 190 ? -7.858 1.619 1.967 1.00 96.44 190 ARG A N 1
ATOM 1456 C CA . ARG A 1 190 ? -7.953 1.828 3.413 1.00 96.44 190 ARG A CA 1
ATOM 1457 C C . ARG A 1 190 ? -7.299 3.159 3.762 1.00 96.44 190 ARG A C 1
ATOM 1459 O O . ARG A 1 190 ? -6.309 3.541 3.140 1.00 96.44 190 ARG A O 1
ATOM 1466 N N . ALA A 1 191 ? -7.866 3.861 4.728 1.00 95.50 191 ALA A N 1
ATOM 1467 C CA . ALA A 1 191 ? -7.363 5.116 5.256 1.00 95.50 191 ALA A CA 1
ATOM 1468 C C . ALA A 1 191 ? -6.668 4.870 6.592 1.00 95.50 191 ALA A C 1
ATOM 1470 O O . ALA A 1 191 ? -7.082 3.997 7.355 1.00 95.50 191 ALA A O 1
ATOM 1471 N N . LEU A 1 192 ? -5.638 5.658 6.892 1.00 95.62 192 LEU A N 1
ATOM 1472 C CA . LEU A 1 192 ? -5.142 5.733 8.260 1.00 95.62 192 LEU A CA 1
ATOM 1473 C C . LEU A 1 192 ? -6.224 6.340 9.154 1.00 95.62 192 LEU A C 1
ATOM 1475 O O . LEU A 1 192 ? -6.954 7.250 8.752 1.00 95.62 192 LEU A O 1
ATOM 1479 N N . THR A 1 193 ? -6.332 5.812 10.358 1.00 93.12 193 THR A N 1
ATOM 1480 C CA . THR A 1 193 ? -7.313 6.229 11.364 1.00 93.12 193 THR A CA 1
ATOM 1481 C C . THR A 1 193 ? -6.717 7.256 12.317 1.00 93.12 193 THR A C 1
ATOM 1483 O O . THR A 1 193 ? -7.470 7.999 12.947 1.00 93.12 193 THR A O 1
ATOM 1486 N N . GLY A 1 194 ? -5.387 7.307 12.436 1.00 89.62 194 GLY A N 1
ATOM 1487 C CA . GLY A 1 194 ? -4.670 8.043 13.469 1.00 89.62 194 GLY A CA 1
ATOM 1488 C C . GLY A 1 194 ? -4.682 7.342 14.830 1.00 89.62 194 GLY A C 1
ATOM 1489 O O . GLY A 1 194 ? -4.356 7.997 15.808 1.00 89.62 194 GLY A O 1
ATOM 1490 N N . ASP A 1 195 ? -5.104 6.066 14.892 1.00 68.19 195 ASP A N 1
ATOM 1491 C CA . ASP A 1 195 ? -5.374 5.229 16.083 1.00 68.19 195 ASP A CA 1
ATOM 1492 C C . ASP A 1 195 ? -5.588 6.000 17.404 1.00 68.19 195 ASP A C 1
ATOM 1494 O O . ASP A 1 195 ? -4.945 5.721 18.419 1.00 68.19 195 ASP A O 1
ATOM 1498 N N . TYR A 1 196 ? -6.594 6.892 17.334 1.00 56.91 196 TYR A N 1
ATOM 1499 C CA . TYR A 1 196 ? -7.119 7.877 18.303 1.00 56.91 196 TYR A CA 1
ATOM 1500 C C . TYR A 1 196 ? -6.344 9.187 18.430 1.00 56.91 196 TYR A C 1
ATOM 1502 O O . TYR A 1 196 ? -5.418 9.301 19.250 1.00 56.91 196 TYR A O 1
#

Secondary structure (DSSP, 8-state):
---HHHHHHHTTSPPP-TTS---S-EEEEPHHHHHHHH-SGGGTTHHHHHHS-HHHHHHHSTTTHHHHHHHHHHHHHS-HHHHHHHHHTTPEEEEEHHHHHHHHHHHHHH--HHHHHHHHHHHTTSEEE-----HHHHHSPP-SSS-HHHHHHHHHHHHTT--EEES-HHHHHHHHTTT----EEE----------